Protein AF-A0A972ME10-F1 (afdb_monomer_lite)

Secondary structure (DSSP, 8-state):
--PPPS-TTSS-B-------HHHHHHHHHH--EEEEEESGGGEEE-TTS-EEE--HHHHHHHHHHHHHT-B-SSS-B--HHHHHHHHTT---HHHHHHHHH-HHHHHHHHHHHHHH-HHHHH-GGGSTTT---SS-TTS--B-GGGGG---SEEEETTTTEEEEEEETTS-------SEEEEEEEEETTEEEEEEEE-HHHHHHHHHT---STTTTTTT-EEEEEETTEEEEEEE--S---HHHHHHHHHHH--GGGS-GGGTTSHHHHHHHHHHHHHHHHHHHT-

Structure (mmCIF, N/CA/C/O backbone):
data_AF-A0A972ME10-F1
#
_entry.id   AF-A0A972ME10-F1
#
loop_
_atom_site.group_PDB
_atom_site.id
_atom_site.type_symbol
_atom_site.label_atom_id
_atom_site.label_alt_id
_atom_site.label_comp_id
_atom_site.label_asym_id
_atom_site.label_entity_id
_atom_site.label_seq_id
_atom_site.pdbx_PDB_ins_code
_atom_site.Cartn_x
_atom_site.Cartn_y
_atom_site.Cartn_z
_atom_site.occupancy
_atom_site.B_iso_or_equiv
_atom_site.auth_seq_id
_atom_site.auth_comp_id
_atom_site.auth_asym_id
_atom_site.auth_atom_id
_atom_site.pdbx_PDB_model_num
ATOM 1 N N . LEU A 1 1 ? -19.568 7.134 -13.583 1.00 38.38 1 LEU A N 1
ATOM 2 C CA . LEU A 1 1 ? -18.135 7.515 -13.712 1.00 38.38 1 LEU A CA 1
ATOM 3 C C . LEU A 1 1 ? -17.632 8.038 -12.365 1.00 38.38 1 LEU A C 1
ATOM 5 O O . LEU A 1 1 ? -17.999 9.135 -11.972 1.00 38.38 1 LEU A O 1
ATOM 9 N N . LEU A 1 2 ? -16.829 7.258 -11.635 1.00 44.31 2 LEU A N 1
ATOM 10 C CA . LEU A 1 2 ? -16.253 7.669 -10.344 1.00 44.31 2 LEU A CA 1
ATOM 11 C C . LEU A 1 2 ? -15.155 8.732 -10.567 1.00 44.31 2 LEU A C 1
ATOM 13 O O . LEU A 1 2 ? -13.984 8.392 -10.733 1.00 44.31 2 LEU A O 1
ATOM 17 N N . LYS A 1 3 ? -15.516 10.021 -10.614 1.00 34.62 3 LYS A N 1
ATOM 18 C CA . LYS A 1 3 ? -14.553 11.135 -10.705 1.00 34.62 3 LYS A CA 1
ATOM 19 C C . LYS A 1 3 ? -14.064 11.513 -9.302 1.00 34.62 3 LYS A C 1
ATOM 21 O O . LYS A 1 3 ? -14.871 11.800 -8.435 1.00 34.62 3 LYS A O 1
ATOM 26 N N . ASN A 1 4 ? -12.749 11.507 -9.072 1.00 40.69 4 ASN A N 1
ATOM 27 C CA . ASN A 1 4 ? -12.158 11.892 -7.783 1.00 40.69 4 ASN A CA 1
ATOM 28 C C . ASN A 1 4 ? -11.957 13.420 -7.706 1.00 40.69 4 ASN A C 1
ATOM 30 O O . ASN A 1 4 ? -11.182 13.944 -8.509 1.00 40.69 4 ASN A O 1
ATOM 34 N N . PHE A 1 5 ? -12.562 14.101 -6.725 1.00 32.12 5 PHE A N 1
ATOM 35 C CA . PHE A 1 5 ? -12.254 15.495 -6.357 1.00 32.12 5 PHE A CA 1
ATOM 36 C C . PHE A 1 5 ? -11.401 15.561 -5.080 1.00 32.12 5 PHE A C 1
ATOM 38 O O . PHE A 1 5 ? -11.715 14.908 -4.089 1.00 32.12 5 PHE A O 1
ATOM 45 N N . GLY A 1 6 ? -10.321 16.347 -5.118 1.00 33.94 6 GLY A N 1
ATOM 46 C CA . GLY A 1 6 ? -9.328 16.509 -4.047 1.00 33.94 6 GLY A CA 1
ATOM 47 C C . GLY A 1 6 ? -7.923 16.667 -4.638 1.00 33.94 6 GLY A C 1
ATOM 48 O O . GLY A 1 6 ? -7.618 16.064 -5.670 1.00 33.94 6 GLY A O 1
ATOM 49 N N . THR A 1 7 ? -7.062 17.501 -4.046 1.00 31.36 7 THR A N 1
ATOM 50 C CA . THR A 1 7 ? -5.712 17.769 -4.571 1.00 31.36 7 THR A CA 1
ATOM 51 C C . THR A 1 7 ? -4.873 16.484 -4.568 1.00 31.36 7 THR A C 1
ATOM 53 O O . THR A 1 7 ? -4.298 16.064 -3.565 1.00 31.36 7 THR A O 1
ATOM 56 N N . ARG A 1 8 ? -4.807 15.844 -5.745 1.00 47.78 8 ARG A N 1
ATOM 57 C CA . ARG A 1 8 ? -4.125 14.575 -6.076 1.00 47.78 8 ARG A CA 1
ATOM 58 C C . ARG A 1 8 ? -2.587 14.645 -5.976 1.00 47.78 8 ARG A C 1
ATOM 60 O O . ARG A 1 8 ? -1.883 14.042 -6.778 1.00 47.78 8 ARG A O 1
ATOM 67 N N . GLN A 1 9 ? -2.046 15.397 -5.022 1.00 41.09 9 GLN A N 1
ATOM 68 C CA . GLN A 1 9 ? -0.606 15.623 -4.871 1.00 41.09 9 GLN A CA 1
ATOM 69 C C . GLN A 1 9 ? 0.082 14.602 -3.957 1.00 41.09 9 GLN A C 1
ATOM 71 O O . GLN A 1 9 ? 1.306 14.520 -3.968 1.00 41.09 9 GLN A O 1
ATOM 76 N N . SER A 1 10 ? -0.645 13.811 -3.156 1.00 41.34 10 SER A N 1
ATOM 77 C CA . SER A 1 10 ? 0.044 12.877 -2.250 1.00 41.34 10 SER A CA 1
ATOM 78 C C . SER A 1 10 ? -0.671 11.571 -1.925 1.00 41.34 10 SER A C 1
ATOM 80 O O . SER A 1 10 ? 0.016 10.579 -1.683 1.00 41.34 10 SER A O 1
ATOM 82 N N . LYS A 1 11 ? -2.006 11.523 -1.870 1.00 49.81 11 LYS A N 1
ATOM 83 C CA . LYS A 1 11 ? -2.766 10.354 -1.390 1.00 49.81 11 LYS A CA 1
ATOM 84 C C . LYS A 1 11 ? -4.172 10.431 -1.983 1.00 49.81 11 LYS A C 1
ATOM 86 O O . LYS A 1 11 ? -4.736 11.518 -1.997 1.00 49.81 11 LYS A O 1
ATOM 91 N N . GLY A 1 12 ? -4.707 9.334 -2.519 1.00 45.03 12 GLY A N 1
ATOM 92 C CA . GLY A 1 12 ? -5.983 9.274 -3.254 1.00 45.03 12 GLY A CA 1
ATOM 93 C C . GLY A 1 12 ? -7.244 9.525 -2.414 1.00 45.03 12 GLY A C 1
ATOM 94 O O . GLY A 1 12 ? -8.180 8.734 -2.465 1.00 45.03 12 GLY A O 1
ATOM 95 N N . PHE A 1 13 ? -7.280 10.604 -1.636 1.00 45.72 13 PHE A N 1
ATOM 96 C CA . PHE A 1 13 ? -8.470 11.067 -0.937 1.00 45.72 13 PHE A CA 1
ATOM 97 C C . PHE A 1 13 ? -9.331 11.867 -1.918 1.00 45.72 13 PHE A C 1
ATOM 99 O O . PHE A 1 13 ? -8.896 12.908 -2.406 1.00 45.72 13 PHE A O 1
ATOM 106 N N . GLY A 1 14 ? -10.523 11.361 -2.243 1.00 39.22 14 GLY A N 1
ATOM 107 C CA . GLY A 1 14 ? -11.470 12.111 -3.065 1.00 39.22 14 GLY A CA 1
ATOM 108 C C . GLY A 1 14 ? -12.621 11.297 -3.650 1.00 39.22 14 GLY A C 1
ATOM 109 O O . GLY A 1 14 ? -12.545 10.822 -4.777 1.00 39.22 14 GLY A O 1
ATOM 110 N N . ASN A 1 15 ? -13.703 11.132 -2.897 1.00 42.88 15 ASN A N 1
ATOM 111 C CA . ASN A 1 15 ? -15.059 11.465 -3.351 1.00 42.88 15 ASN A CA 1
ATOM 112 C C . ASN A 1 15 ? -15.851 11.834 -2.118 1.00 42.88 15 ASN A C 1
ATOM 114 O O . ASN A 1 15 ? -15.818 11.087 -1.143 1.00 42.88 15 ASN A O 1
ATOM 118 N N . PHE A 1 16 ? -16.616 12.903 -2.230 1.00 42.06 16 PHE A N 1
ATOM 119 C CA . PHE A 1 16 ? -17.751 13.153 -1.369 1.00 42.06 16 PHE A CA 1
ATOM 120 C C . PHE A 1 16 ? -18.943 13.228 -2.316 1.00 42.06 16 PHE A C 1
ATOM 122 O O . PHE A 1 16 ? -19.097 14.220 -3.020 1.00 42.06 16 PHE A O 1
ATOM 129 N N . PHE A 1 17 ? -19.706 12.141 -2.416 1.00 41.69 17 PHE A N 1
ATOM 130 C CA . PHE A 1 17 ? -21.066 12.232 -2.932 1.00 41.69 17 PHE A CA 1
ATOM 131 C C . PHE A 1 17 ? -21.998 12.364 -1.725 1.00 41.69 17 PHE A C 1
ATOM 133 O O . PHE A 1 17 ? -21.734 11.719 -0.700 1.00 41.69 17 PHE A O 1
ATOM 140 N N . PRO A 1 18 ? -23.051 13.195 -1.800 1.00 41.88 18 PRO A N 1
ATOM 141 C CA . PRO A 1 18 ? -24.163 13.062 -0.873 1.00 41.88 18 PRO A CA 1
ATOM 142 C C . PRO A 1 18 ? -24.670 11.617 -0.942 1.00 41.88 18 PRO A C 1
ATOM 144 O O . PRO A 1 18 ? -24.725 11.022 -2.016 1.00 41.88 18 PRO A O 1
ATOM 147 N N . VAL A 1 19 ? -24.932 11.021 0.222 1.00 50.38 19 VAL A N 1
ATOM 148 C CA . VAL A 1 19 ? -25.300 9.606 0.344 1.00 50.38 19 VAL A CA 1
ATOM 149 C C . VAL A 1 19 ? -26.701 9.411 -0.224 1.00 50.38 19 VAL A C 1
ATOM 151 O O . VAL A 1 19 ? -27.688 9.424 0.502 1.00 50.38 19 VAL A O 1
ATOM 154 N N . GLU A 1 20 ? -26.796 9.206 -1.529 1.00 55.16 20 GLU A N 1
ATOM 155 C CA . GLU A 1 20 ? -27.950 8.544 -2.111 1.00 55.16 20 GLU A CA 1
ATOM 156 C C . GLU A 1 20 ? -27.734 7.032 -1.992 1.00 55.16 20 GLU A C 1
ATOM 158 O O . GLU A 1 20 ? -26.649 6.508 -2.257 1.00 55.16 20 GLU A O 1
ATOM 163 N N . LYS A 1 21 ? -28.770 6.297 -1.574 1.00 55.78 21 LYS A N 1
ATOM 164 C CA . LYS A 1 21 ? -28.737 4.832 -1.388 1.00 55.78 21 LYS A CA 1
ATOM 165 C C . LYS A 1 21 ? -28.231 4.087 -2.639 1.00 55.78 21 LYS A C 1
ATOM 167 O O . LYS A 1 21 ? -27.649 3.008 -2.527 1.00 55.78 21 LYS A O 1
ATOM 172 N N . TYR A 1 22 ? -28.407 4.697 -3.812 1.00 50.75 22 TYR A N 1
ATOM 173 C CA . TYR A 1 22 ? -27.953 4.209 -5.111 1.00 50.75 22 TYR A CA 1
ATOM 174 C C . TYR A 1 22 ? -26.415 4.177 -5.250 1.00 50.75 22 TYR A C 1
ATOM 176 O O . TYR A 1 22 ? -25.866 3.256 -5.855 1.00 50.75 22 TYR A O 1
ATOM 184 N N . ASP A 1 23 ? -25.690 5.107 -4.620 1.00 66.38 23 ASP A N 1
ATOM 185 C CA . ASP A 1 23 ? -24.225 5.184 -4.716 1.00 66.38 23 ASP A CA 1
ATOM 186 C C . ASP A 1 23 ? -23.504 4.157 -3.835 1.00 66.38 23 ASP A C 1
ATOM 188 O O . ASP A 1 23 ? -22.400 3.718 -4.171 1.00 66.38 23 ASP A O 1
ATOM 192 N N . PHE A 1 24 ? -24.122 3.716 -2.736 1.00 64.94 24 PHE A N 1
ATOM 193 C CA . PHE A 1 24 ? -23.548 2.696 -1.852 1.00 64.94 24 PHE A CA 1
ATOM 194 C C . PHE A 1 24 ? -23.496 1.320 -2.530 1.00 64.94 24 PHE A C 1
ATOM 196 O O . PHE A 1 24 ? -22.436 0.695 -2.566 1.00 64.94 24 PHE A O 1
ATOM 203 N N . LEU A 1 25 ? -24.613 0.871 -3.120 1.00 66.06 25 LEU A N 1
ATOM 204 C CA . LEU A 1 25 ? -24.699 -0.428 -3.805 1.00 66.06 25 LEU A CA 1
ATOM 205 C C . LEU A 1 25 ? -23.768 -0.483 -5.025 1.00 66.06 25 LEU A C 1
ATOM 207 O O . LEU A 1 25 ? -23.036 -1.455 -5.209 1.00 66.06 25 LEU A O 1
ATOM 211 N N . ASN A 1 26 ? -23.720 0.601 -5.805 1.00 71.88 26 ASN A N 1
ATOM 212 C CA . ASN A 1 26 ? -22.785 0.735 -6.923 1.00 71.88 26 ASN A CA 1
ATOM 213 C C . ASN A 1 26 ? -21.324 0.797 -6.463 1.00 71.88 26 ASN A C 1
ATOM 215 O O . ASN A 1 26 ? -20.428 0.314 -7.150 1.00 71.88 26 ASN A O 1
ATOM 219 N N . THR A 1 27 ? -21.045 1.384 -5.298 1.00 73.44 27 THR A N 1
ATOM 220 C CA . THR A 1 27 ? -19.680 1.394 -4.768 1.00 73.44 27 THR A CA 1
ATOM 221 C C . THR A 1 27 ? -19.258 0.009 -4.299 1.00 73.44 27 THR A C 1
ATOM 223 O O . THR A 1 27 ? -18.129 -0.384 -4.576 1.00 73.44 27 THR A O 1
ATOM 226 N N . GLN A 1 28 ? -20.147 -0.753 -3.662 1.00 74.19 28 GLN A N 1
ATOM 227 C CA . GLN A 1 28 ? -19.866 -2.121 -3.229 1.00 74.19 28 GLN A CA 1
ATOM 228 C C . GLN A 1 28 ? -19.606 -3.069 -4.410 1.00 74.19 28 GLN A C 1
ATOM 230 O O . GLN A 1 28 ? -18.723 -3.918 -4.322 1.00 74.19 28 GLN A O 1
ATOM 235 N N . SER A 1 29 ? -20.312 -2.906 -5.534 1.00 74.25 29 SER A N 1
ATOM 236 C CA . SER A 1 29 ? -20.073 -3.722 -6.736 1.00 74.25 29 SER A CA 1
ATOM 237 C C . SER A 1 29 ? -18.740 -3.407 -7.432 1.00 74.25 29 SER A C 1
ATOM 239 O O . SER A 1 29 ? -18.201 -4.245 -8.154 1.00 74.25 29 SER A O 1
ATOM 241 N N . ILE A 1 30 ? -18.178 -2.215 -7.202 1.00 81.81 30 ILE A N 1
ATOM 242 C CA . ILE A 1 30 ? -16.927 -1.750 -7.820 1.00 81.81 30 ILE A CA 1
ATOM 243 C C . ILE A 1 30 ? -15.721 -1.925 -6.883 1.00 81.81 30 ILE A C 1
ATOM 245 O O . ILE A 1 30 ? -14.618 -2.229 -7.342 1.00 81.81 30 ILE A O 1
ATOM 249 N N . LEU A 1 31 ? -15.904 -1.689 -5.582 1.00 86.62 31 LEU A N 1
ATOM 250 C CA . LEU A 1 31 ? -14.879 -1.747 -4.543 1.00 86.62 31 LEU A CA 1
ATOM 251 C C . LEU A 1 31 ? -15.207 -2.909 -3.591 1.00 86.62 31 LEU A C 1
ATOM 253 O O . LEU A 1 31 ? -16.063 -2.754 -2.720 1.00 86.62 31 LEU A O 1
ATOM 257 N N . PRO A 1 32 ? -14.531 -4.062 -3.739 1.00 87.88 32 PRO A N 1
ATOM 258 C CA . PRO A 1 32 ? -14.974 -5.314 -3.126 1.00 87.88 32 PRO A CA 1
ATOM 259 C C . PRO A 1 32 ? -14.759 -5.371 -1.611 1.00 87.88 32 PRO A C 1
ATOM 261 O O . PRO A 1 32 ? -15.407 -6.154 -0.927 1.00 87.88 32 PRO A O 1
ATOM 264 N N . TYR A 1 33 ? -13.856 -4.550 -1.074 1.00 93.88 33 TYR A N 1
ATOM 265 C CA . TYR A 1 33 ? -13.474 -4.614 0.330 1.00 93.88 33 TYR A CA 1
ATOM 266 C C . TYR A 1 33 ? -13.920 -3.376 1.086 1.00 93.88 33 TYR A C 1
ATOM 268 O O . TYR A 1 33 ? -13.899 -2.265 0.552 1.00 93.88 33 TYR A O 1
ATOM 276 N N . TYR A 1 34 ? -14.230 -3.541 2.368 1.00 95.12 34 TYR A N 1
ATOM 277 C CA . TYR A 1 34 ? -14.506 -2.418 3.254 1.00 95.12 34 TYR A CA 1
ATOM 278 C C . TYR A 1 34 ? -14.019 -2.638 4.685 1.00 95.12 34 TYR A C 1
ATOM 280 O O . TYR A 1 34 ? -13.736 -3.753 5.107 1.00 95.12 34 TYR A O 1
ATOM 288 N N . PHE A 1 35 ? -13.930 -1.567 5.464 1.00 96.38 35 PHE A N 1
ATOM 289 C CA . PHE A 1 35 ? -13.800 -1.655 6.916 1.00 96.38 35 PHE A CA 1
ATOM 290 C C . PHE A 1 35 ? -14.601 -0.545 7.587 1.00 96.38 35 PHE A C 1
ATOM 292 O O . PHE A 1 35 ? -14.750 0.550 7.043 1.00 96.38 35 PHE A O 1
ATOM 299 N N . ASP A 1 36 ? -15.087 -0.824 8.785 1.00 95.81 36 ASP A N 1
ATOM 300 C CA . ASP A 1 36 ? -15.836 0.117 9.596 1.00 95.81 36 ASP A CA 1
ATOM 301 C C . ASP A 1 36 ? -14.888 0.892 10.523 1.00 95.81 36 ASP A C 1
ATOM 303 O O . ASP A 1 36 ? -13.989 0.340 11.167 1.00 95.81 36 ASP A O 1
ATOM 307 N N . TYR A 1 37 ? -15.100 2.202 10.560 1.00 93.56 37 TYR A N 1
ATOM 308 C CA . TYR A 1 37 ? -14.463 3.177 11.428 1.00 93.56 37 TYR A CA 1
ATOM 309 C C . TYR A 1 37 ? -15.504 3.699 12.417 1.00 93.56 37 TYR A C 1
ATOM 311 O O . TYR A 1 37 ? -16.581 4.151 12.025 1.00 93.56 37 TYR A O 1
ATOM 319 N N . ASP A 1 38 ? -15.148 3.689 13.695 1.00 92.81 38 ASP A N 1
ATOM 320 C CA . ASP A 1 38 ? -15.968 4.205 14.783 1.00 92.81 38 ASP A CA 1
ATOM 321 C C . ASP A 1 38 ? -15.090 5.096 15.661 1.00 92.81 38 ASP A C 1
ATOM 323 O O . ASP A 1 38 ? -14.158 4.607 16.304 1.00 92.81 38 ASP A O 1
ATOM 327 N N . LYS A 1 39 ? -15.341 6.411 15.640 1.00 88.44 39 LYS A N 1
ATOM 328 C CA . LYS A 1 39 ? -14.511 7.383 16.362 1.00 88.44 39 LYS A CA 1
ATOM 329 C C . LYS A 1 39 ? -14.467 7.086 17.859 1.00 88.44 39 LYS A C 1
ATOM 331 O O . LYS A 1 39 ? -13.389 7.167 18.437 1.00 88.44 39 LYS A O 1
ATOM 336 N N . GLU A 1 40 ? -15.601 6.710 18.448 1.00 85.31 40 GLU A N 1
ATOM 337 C CA . GLU A 1 40 ? -15.755 6.481 19.891 1.00 85.31 40 GLU A CA 1
ATOM 338 C C . GLU A 1 40 ? -14.888 5.301 20.349 1.00 85.31 40 GLU A C 1
ATOM 340 O O . GLU A 1 40 ? -14.217 5.365 21.374 1.00 85.31 40 GLU A O 1
ATOM 345 N N . LYS A 1 41 ? -14.782 4.252 19.523 1.00 84.94 41 LYS A N 1
ATOM 346 C CA . LYS A 1 41 ? -13.908 3.094 19.795 1.00 84.94 41 LYS A CA 1
ATOM 347 C C . LYS A 1 41 ? -12.415 3.393 19.642 1.00 84.94 41 LYS A C 1
ATOM 349 O O . LYS A 1 41 ? -11.584 2.554 19.991 1.00 84.94 41 LYS A O 1
ATOM 354 N N . LEU A 1 42 ? -12.068 4.541 19.064 1.00 82.19 42 LEU A N 1
ATOM 355 C CA . LEU A 1 42 ? -10.695 4.953 18.768 1.00 82.19 42 LEU A CA 1
ATOM 356 C C . LEU A 1 42 ? -10.227 6.131 19.625 1.00 82.19 42 LEU A C 1
ATOM 358 O O . LEU A 1 42 ? -9.131 6.655 19.391 1.00 82.19 42 LEU A O 1
ATOM 362 N N . GLU A 1 43 ? -11.041 6.550 20.592 1.00 80.12 43 GLU A N 1
ATOM 363 C CA . GLU A 1 43 ? -10.666 7.544 21.584 1.00 80.12 43 GLU A CA 1
ATOM 364 C C . GLU A 1 43 ? -9.634 6.980 22.565 1.00 80.12 43 GLU A C 1
ATOM 366 O O . GLU A 1 43 ? -9.677 5.823 22.982 1.00 80.12 43 GLU A O 1
ATOM 371 N N . TYR A 1 44 ? -8.644 7.803 22.888 1.00 73.19 44 TYR A N 1
ATOM 372 C CA . TYR A 1 44 ? -7.593 7.488 23.837 1.00 73.19 44 TYR A CA 1
ATOM 373 C C . TYR A 1 44 ? -7.146 8.748 24.574 1.00 73.19 44 TYR A C 1
ATOM 375 O O . TYR A 1 44 ? -7.152 9.849 24.018 1.00 73.19 44 TYR A O 1
ATOM 383 N N . TYR A 1 45 ? -6.696 8.576 25.812 1.00 71.19 45 TYR A N 1
ATOM 384 C CA . TYR A 1 45 ? -6.130 9.654 26.615 1.00 71.19 45 TYR A CA 1
ATOM 385 C C . TYR A 1 45 ? -4.662 9.884 26.244 1.00 71.19 45 TYR A C 1
ATOM 387 O O . TYR A 1 45 ? -3.893 8.937 26.051 1.00 71.19 45 TYR A O 1
ATOM 395 N N . ASN A 1 46 ? -4.268 11.147 26.081 1.00 69.69 46 ASN A N 1
ATOM 396 C CA . ASN A 1 46 ? -2.863 11.521 25.924 1.00 69.69 46 ASN A CA 1
ATOM 397 C C . ASN A 1 46 ? -2.218 11.846 27.285 1.00 69.69 46 ASN A C 1
ATOM 399 O O . ASN A 1 46 ? -2.884 11.845 28.307 1.00 69.69 46 ASN A O 1
ATOM 403 N N . GLN A 1 47 ? -0.927 12.193 27.284 1.00 67.12 47 GLN A N 1
ATOM 404 C CA . GLN A 1 47 ? -0.164 12.571 28.491 1.00 67.12 47 GLN A CA 1
ATOM 405 C C . GLN A 1 47 ? -0.670 13.829 29.234 1.00 67.12 47 GLN A C 1
ATOM 407 O O . GLN A 1 47 ? -0.054 14.241 30.206 1.00 67.12 47 GLN A O 1
ATOM 412 N N . TYR A 1 48 ? -1.725 14.474 28.731 1.00 72.69 48 TYR A N 1
ATOM 413 C CA . TYR A 1 48 ? -2.362 15.658 29.312 1.00 72.69 48 TYR A CA 1
ATOM 414 C C . TYR A 1 48 ? -3.850 15.398 29.602 1.00 72.69 48 TYR A C 1
ATOM 416 O O . TYR A 1 48 ? -4.635 16.344 29.607 1.00 72.69 48 TYR A O 1
ATOM 424 N N . ASP A 1 49 ? -4.253 14.125 29.683 1.00 63.59 49 ASP A N 1
ATOM 425 C CA . ASP A 1 49 ? -5.632 13.655 29.877 1.00 63.59 49 ASP A CA 1
ATOM 426 C C . ASP A 1 49 ? -6.664 14.217 28.884 1.00 63.59 49 ASP A C 1
ATOM 428 O O . ASP A 1 49 ? -7.874 14.162 29.096 1.00 63.59 49 ASP A O 1
ATOM 432 N N . LYS A 1 50 ? -6.207 14.700 27.722 1.00 70.50 50 LYS A N 1
ATOM 433 C CA . LYS A 1 50 ? -7.085 15.113 26.626 1.00 70.50 50 LYS A CA 1
ATOM 434 C C . LYS A 1 50 ? -7.448 13.900 25.784 1.00 70.50 50 LYS A C 1
ATOM 436 O O . LYS A 1 50 ? -6.562 13.225 25.247 1.00 70.50 50 LYS A O 1
ATOM 441 N N . ILE A 1 51 ? -8.751 13.690 25.600 1.00 69.69 51 ILE A N 1
ATOM 442 C CA . ILE A 1 51 ? -9.285 12.714 24.649 1.00 69.69 51 ILE A CA 1
ATOM 443 C C . ILE A 1 51 ? -8.788 13.085 23.249 1.00 69.69 51 ILE A C 1
ATOM 445 O O . ILE A 1 51 ? -9.053 14.170 22.724 1.00 69.69 51 ILE A O 1
ATOM 449 N N . LYS A 1 52 ? -8.042 12.171 22.632 1.00 78.12 52 LYS A N 1
ATOM 450 C CA . LYS A 1 52 ? -7.688 12.212 21.216 1.00 78.12 52 LYS A CA 1
ATOM 451 C C . LYS A 1 52 ? -8.297 11.010 20.521 1.00 78.12 52 LYS A C 1
ATOM 453 O O . LYS A 1 52 ? -8.361 9.927 21.079 1.00 78.12 52 LYS A O 1
ATOM 458 N N . SER A 1 53 ? -8.680 11.189 19.268 1.00 77.81 53 SER A N 1
ATOM 459 C CA . SER A 1 53 ? -9.039 10.091 18.375 1.00 77.81 53 SER A CA 1
ATOM 460 C C . SER A 1 53 ? -8.252 10.216 17.085 1.00 77.81 53 SER A C 1
ATOM 462 O O . SER A 1 53 ? -7.880 11.314 16.656 1.00 77.81 53 SER A O 1
ATOM 464 N N . TYR A 1 54 ? -7.985 9.074 16.459 1.00 82.81 54 TYR A N 1
ATOM 465 C CA . TYR A 1 54 ? -7.517 9.085 15.082 1.00 82.81 54 TYR A CA 1
ATOM 466 C C . TYR A 1 54 ? -8.656 9.553 14.190 1.00 82.81 54 TYR A C 1
ATOM 468 O O . TYR A 1 54 ? -9.745 8.979 14.217 1.00 82.81 54 TYR A O 1
ATOM 476 N N . SER A 1 55 ? -8.407 10.577 13.377 1.00 89.06 55 SER A N 1
ATOM 477 C CA . SER A 1 55 ? -9.370 10.961 12.352 1.00 89.06 55 SER A CA 1
ATOM 478 C C . SER A 1 55 ? -9.508 9.843 11.318 1.00 89.06 55 SER A C 1
ATOM 480 O O . SER A 1 55 ? -8.570 9.078 11.073 1.00 89.06 55 SER A O 1
ATOM 482 N N . LEU A 1 56 ? -10.666 9.774 10.664 1.00 87.12 56 LEU A N 1
ATOM 483 C CA . LEU A 1 56 ? -10.938 8.832 9.578 1.00 87.12 56 LEU A CA 1
ATOM 484 C C . LEU A 1 56 ? -9.795 8.775 8.548 1.00 87.12 56 LEU A C 1
ATOM 486 O O . LEU A 1 56 ? -9.308 7.703 8.195 1.00 87.12 56 LEU A O 1
ATOM 490 N N . PHE A 1 57 ? -9.294 9.934 8.114 1.00 86.56 57 PHE A N 1
ATOM 491 C CA . PHE A 1 57 ? -8.211 10.006 7.131 1.00 86.56 57 PHE A CA 1
ATOM 492 C C . PHE A 1 57 ? -6.853 9.560 7.681 1.00 86.56 57 PHE A C 1
ATOM 494 O O . PHE A 1 57 ? -6.039 9.032 6.923 1.00 86.56 57 PHE A O 1
ATOM 501 N N . GLN A 1 58 ? -6.599 9.716 8.985 1.00 88.38 58 GLN A N 1
ATOM 502 C CA . GLN A 1 58 ? -5.407 9.144 9.616 1.00 88.38 58 GLN A CA 1
ATOM 503 C C . GLN A 1 58 ? -5.467 7.616 9.617 1.00 88.38 58 GLN A C 1
ATOM 505 O O . GLN A 1 58 ? -4.456 6.983 9.311 1.00 88.38 58 GLN A O 1
ATOM 510 N N . VAL A 1 59 ? -6.639 7.035 9.890 1.00 91.38 59 VAL A N 1
ATOM 511 C CA . VAL A 1 59 ? -6.865 5.583 9.837 1.00 91.38 59 VAL A CA 1
ATOM 512 C C . VAL A 1 59 ? -6.697 5.052 8.413 1.00 91.38 59 VAL A C 1
ATOM 514 O O . VAL A 1 59 ? -5.910 4.132 8.198 1.00 91.38 59 VAL A O 1
ATOM 517 N N . ILE A 1 60 ? -7.335 5.683 7.421 1.00 90.38 60 ILE A N 1
ATOM 518 C CA . ILE A 1 60 ? -7.182 5.312 6.003 1.00 90.38 60 ILE A CA 1
ATOM 519 C C . ILE A 1 60 ? -5.714 5.406 5.570 1.00 90.38 60 ILE A C 1
ATOM 521 O O . ILE A 1 60 ? -5.188 4.485 4.951 1.00 90.38 60 ILE A O 1
ATOM 525 N N . ASN A 1 61 ? -5.019 6.492 5.922 1.00 87.69 61 ASN A N 1
ATOM 526 C CA . ASN A 1 61 ? -3.599 6.656 5.614 1.00 87.69 61 ASN A CA 1
ATOM 527 C C . ASN A 1 61 ? -2.733 5.577 6.281 1.00 87.69 61 ASN A C 1
ATOM 529 O O . ASN A 1 61 ? -1.786 5.087 5.671 1.00 87.69 61 ASN A O 1
ATOM 533 N N . MET A 1 62 ? -3.035 5.214 7.528 1.00 90.50 62 MET A N 1
ATOM 534 C CA . MET A 1 62 ? -2.325 4.160 8.248 1.00 90.50 62 MET A CA 1
ATOM 535 C C . MET A 1 62 ? -2.501 2.815 7.544 1.00 90.50 62 MET A C 1
ATOM 537 O O . MET A 1 62 ? -1.505 2.164 7.233 1.00 90.50 62 MET A O 1
ATOM 541 N N . PHE A 1 63 ? -3.739 2.454 7.202 1.00 94.38 63 PHE A N 1
ATOM 542 C CA . PHE A 1 63 ? -4.043 1.246 6.442 1.00 94.38 63 PHE A CA 1
ATOM 543 C C . PHE A 1 63 ? -3.357 1.243 5.070 1.00 94.38 63 PHE A C 1
ATOM 545 O O . PHE A 1 63 ? -2.626 0.308 4.747 1.00 94.38 63 PHE A O 1
ATOM 552 N N . TYR A 1 64 ? -3.472 2.323 4.298 1.00 91.81 64 TYR A N 1
ATOM 553 C CA . TYR A 1 64 ? -2.795 2.462 3.008 1.00 91.81 64 TYR A CA 1
ATOM 554 C C . TYR A 1 64 ? -1.271 2.294 3.112 1.00 91.81 64 TYR A C 1
ATOM 556 O O . TYR A 1 64 ? -0.649 1.633 2.277 1.00 91.81 64 TYR A O 1
ATOM 564 N N . ASN A 1 65 ? -0.654 2.828 4.169 1.00 89.44 65 ASN A N 1
ATOM 565 C CA . ASN A 1 65 ? 0.775 2.646 4.403 1.00 89.44 65 ASN A CA 1
ATOM 566 C C . ASN A 1 65 ? 1.134 1.180 4.664 1.00 89.44 65 ASN A C 1
ATOM 568 O O . ASN A 1 65 ? 2.194 0.759 4.206 1.00 89.44 65 ASN A O 1
ATOM 572 N N . THR A 1 66 ? 0.277 0.381 5.314 1.00 93.69 66 THR A N 1
ATOM 573 C CA . THR A 1 66 ? 0.522 -1.071 5.451 1.00 93.69 66 THR A CA 1
ATOM 574 C C . THR A 1 66 ? 0.606 -1.775 4.094 1.00 93.69 66 THR A C 1
ATOM 576 O O . THR A 1 66 ? 1.438 -2.665 3.926 1.00 93.69 66 THR A O 1
ATOM 579 N N . LEU A 1 67 ? -0.172 -1.328 3.102 1.00 93.62 67 LEU A N 1
ATOM 580 C CA . LEU A 1 67 ? -0.149 -1.870 1.741 1.00 93.62 67 LEU A CA 1
ATOM 581 C C . LEU A 1 67 ? 1.086 -1.405 0.955 1.00 93.62 67 LEU A C 1
ATOM 583 O O . LEU A 1 67 ? 1.749 -2.224 0.325 1.00 93.62 67 LEU A O 1
ATOM 587 N N . ARG A 1 68 ? 1.408 -0.103 0.991 1.00 89.56 68 ARG A N 1
ATOM 588 C CA . ARG A 1 68 ? 2.419 0.515 0.111 1.00 89.56 68 ARG A CA 1
ATOM 589 C C . ARG A 1 68 ? 3.824 0.585 0.706 1.00 89.56 68 ARG A C 1
ATOM 591 O O . ARG A 1 68 ? 4.766 0.031 0.138 1.00 89.56 68 ARG A O 1
ATOM 598 N N . SER A 1 69 ? 4.011 1.297 1.816 1.00 83.44 69 SER A N 1
ATOM 599 C CA . SER A 1 69 ? 5.343 1.733 2.286 1.00 83.44 69 SER A CA 1
ATOM 600 C C . SER A 1 69 ? 5.806 1.114 3.605 1.00 83.44 69 SER A C 1
ATOM 602 O O . SER A 1 69 ? 6.985 1.227 3.948 1.00 83.44 69 SER A O 1
ATOM 604 N N . GLY A 1 70 ? 4.904 0.465 4.333 1.00 88.75 70 GLY A N 1
ATOM 605 C CA . GLY A 1 70 ? 5.080 0.091 5.728 1.00 88.75 70 GLY A CA 1
ATOM 606 C C . GLY A 1 70 ? 4.923 1.283 6.676 1.00 88.75 70 GLY A C 1
ATOM 607 O O . GLY A 1 70 ? 4.754 2.430 6.248 1.00 88.75 70 GLY A O 1
ATOM 608 N N . ILE A 1 71 ? 5.000 0.993 7.974 1.00 87.88 71 ILE A N 1
ATOM 609 C CA . ILE A 1 71 ? 4.953 1.962 9.076 1.00 87.88 71 ILE A CA 1
ATOM 610 C C . ILE A 1 71 ? 6.231 1.794 9.896 1.00 87.88 71 ILE A C 1
ATOM 612 O O . ILE A 1 71 ? 6.629 0.677 10.217 1.00 87.88 71 ILE A O 1
ATOM 616 N N . ASN A 1 72 ? 6.898 2.900 10.208 1.00 83.88 72 ASN A N 1
ATOM 617 C CA . ASN A 1 72 ? 8.160 2.920 10.952 1.00 83.88 72 ASN A CA 1
ATOM 618 C C . ASN A 1 72 ? 8.154 3.915 12.125 1.00 83.88 72 ASN A C 1
ATOM 620 O O . ASN A 1 72 ? 9.214 4.226 12.663 1.00 83.88 72 ASN A O 1
ATOM 624 N N . HIS A 1 73 ? 6.984 4.430 12.499 1.00 77.94 73 HIS A N 1
ATOM 625 C CA . HIS A 1 73 ? 6.808 5.383 13.588 1.00 77.94 73 HIS A CA 1
ATOM 626 C C . HIS A 1 73 ? 5.713 4.867 14.526 1.00 77.94 73 HIS A C 1
ATOM 628 O O . HIS A 1 73 ? 4.649 4.466 14.054 1.00 77.94 73 HIS A O 1
ATOM 634 N N . ARG A 1 74 ? 5.978 4.877 15.843 1.00 83.38 74 ARG A N 1
ATOM 635 C CA . ARG A 1 74 ? 5.164 4.304 16.947 1.00 83.38 74 ARG A CA 1
ATOM 636 C C . ARG A 1 74 ? 4.957 2.788 16.920 1.00 83.38 74 ARG A C 1
ATOM 638 O O . ARG A 1 74 ? 4.986 2.176 17.983 1.00 83.38 74 ARG A O 1
ATOM 645 N N . ILE A 1 75 ? 4.824 2.197 15.738 1.00 87.88 75 ILE A N 1
ATOM 646 C CA . ILE A 1 75 ? 4.891 0.757 15.489 1.00 87.88 75 ILE A CA 1
ATOM 647 C C . ILE A 1 75 ? 5.820 0.483 14.302 1.00 87.88 75 ILE A C 1
ATOM 649 O O . ILE A 1 75 ? 6.043 1.360 13.461 1.00 87.88 75 ILE A O 1
ATOM 653 N N . TYR A 1 76 ? 6.341 -0.739 14.218 1.00 86.06 76 TYR A N 1
ATOM 654 C CA . TYR A 1 76 ? 7.026 -1.224 13.023 1.00 86.06 76 TYR A CA 1
ATOM 655 C C . TYR A 1 76 ? 6.147 -2.236 12.287 1.00 86.06 76 TYR A C 1
ATOM 657 O O . TYR A 1 76 ? 5.788 -3.270 12.844 1.00 86.06 76 TYR A O 1
ATOM 665 N N . PHE A 1 77 ? 5.804 -1.920 11.039 1.00 89.62 77 PHE A N 1
ATOM 666 C CA . PHE A 1 77 ? 4.982 -2.742 10.157 1.00 89.62 77 PHE A CA 1
ATOM 667 C C . PHE A 1 77 ? 5.633 -2.805 8.773 1.00 89.62 77 PHE A C 1
ATOM 669 O O . PHE A 1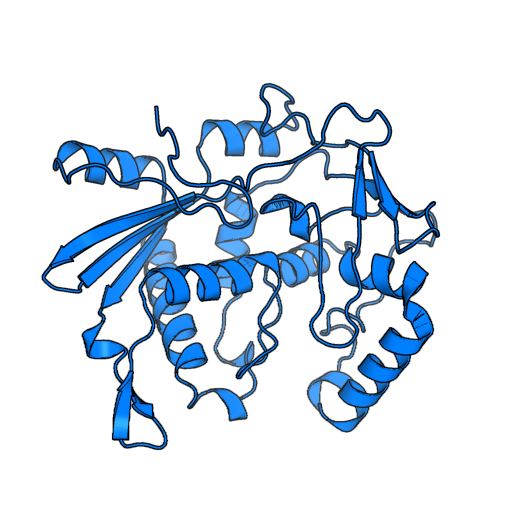 77 ? 5.797 -1.775 8.111 1.00 89.62 77 PHE A O 1
ATOM 676 N N . LYS A 1 78 ? 5.995 -4.003 8.305 1.00 88.38 78 LYS A N 1
ATOM 677 C CA . LYS A 1 78 ? 6.584 -4.191 6.967 1.00 88.38 78 LYS A CA 1
ATOM 678 C C . LYS A 1 78 ? 5.499 -4.077 5.891 1.00 88.38 78 LYS A C 1
ATOM 680 O O . LYS A 1 78 ? 4.414 -4.618 6.062 1.00 88.38 78 LYS A O 1
ATOM 685 N N . SER A 1 79 ? 5.795 -3.389 4.787 1.00 91.31 79 SER A N 1
ATOM 686 C CA . SER A 1 79 ? 4.856 -3.229 3.663 1.00 91.31 79 SER A CA 1
ATOM 687 C C . SER A 1 79 ? 4.412 -4.577 3.085 1.00 91.31 79 SER A C 1
ATOM 689 O O . SER A 1 79 ? 5.257 -5.444 2.846 1.00 91.31 79 SER A O 1
ATOM 691 N N . PHE A 1 80 ? 3.125 -4.725 2.765 1.00 95.00 80 PHE A N 1
ATOM 692 C CA . PHE A 1 80 ? 2.651 -5.876 1.996 1.00 95.00 80 PHE A CA 1
ATOM 693 C C . PHE A 1 80 ? 3.136 -5.864 0.552 1.00 95.00 80 PHE A C 1
ATOM 695 O O . PHE A 1 80 ? 3.402 -6.933 0.018 1.00 95.00 80 PHE A O 1
ATOM 702 N N . MET A 1 81 ? 3.340 -4.696 -0.064 1.00 94.00 81 MET A N 1
ATOM 703 C CA . MET A 1 81 ? 3.961 -4.622 -1.389 1.00 94.00 81 MET A CA 1
ATOM 704 C C . MET A 1 81 ? 5.387 -5.182 -1.372 1.00 94.00 81 MET A C 1
ATOM 706 O O . MET A 1 81 ? 5.788 -5.891 -2.290 1.00 94.00 81 MET A O 1
ATOM 710 N N . TRP A 1 82 ? 6.139 -4.935 -0.295 1.00 91.94 82 TRP A N 1
ATOM 711 C CA . TRP A 1 82 ? 7.449 -5.565 -0.118 1.00 91.94 82 TRP A CA 1
ATOM 712 C C . TRP A 1 82 ? 7.329 -7.085 0.035 1.00 91.94 82 TRP A C 1
ATOM 714 O O . TRP A 1 82 ? 8.049 -7.824 -0.632 1.00 91.94 82 TRP A O 1
ATOM 724 N N . ALA A 1 83 ? 6.421 -7.555 0.895 1.00 92.38 83 ALA A N 1
ATOM 725 C CA . ALA A 1 83 ? 6.220 -8.986 1.111 1.00 92.38 83 ALA A CA 1
ATOM 726 C C . ALA A 1 83 ? 5.776 -9.705 -0.173 1.00 92.38 83 ALA A C 1
ATOM 728 O O . ALA A 1 83 ? 6.213 -10.824 -0.432 1.00 92.38 83 ALA A O 1
ATOM 729 N N . TYR A 1 84 ? 4.959 -9.042 -0.992 1.00 94.50 84 TYR A N 1
ATOM 730 C CA . TYR A 1 84 ? 4.499 -9.543 -2.280 1.00 94.50 84 TYR A CA 1
ATOM 731 C C . TYR A 1 84 ? 5.628 -9.590 -3.315 1.00 94.50 84 TYR A C 1
ATOM 733 O O . TYR A 1 84 ? 5.837 -10.621 -3.940 1.00 94.50 84 TYR A O 1
ATOM 741 N N . ALA A 1 85 ? 6.431 -8.530 -3.443 1.00 91.31 85 ALA A N 1
ATOM 742 C CA . ALA A 1 85 ? 7.623 -8.562 -4.294 1.00 91.31 85 ALA A CA 1
ATOM 743 C C . ALA A 1 85 ? 8.581 -9.691 -3.865 1.00 91.31 85 ALA A C 1
ATOM 745 O O . ALA A 1 85 ? 9.031 -10.486 -4.690 1.00 91.31 85 ALA A O 1
ATOM 746 N N . LYS A 1 86 ? 8.816 -9.840 -2.552 1.00 89.38 86 LYS A N 1
ATOM 747 C CA . LYS A 1 86 ? 9.634 -10.926 -1.996 1.00 89.38 86 LYS A CA 1
ATOM 748 C C . LYS A 1 86 ? 9.074 -12.308 -2.347 1.00 89.38 86 LYS A C 1
ATOM 750 O O . LYS A 1 86 ? 9.852 -13.182 -2.721 1.00 89.38 86 LYS A O 1
ATOM 755 N N . SER A 1 87 ? 7.761 -12.526 -2.243 1.00 90.88 87 SER A N 1
ATOM 756 C CA . SER A 1 87 ? 7.147 -13.822 -2.580 1.00 90.88 87 SER A CA 1
ATOM 757 C C . SER A 1 87 ? 7.239 -14.155 -4.072 1.00 90.88 87 SER A C 1
ATOM 759 O O . SER A 1 87 ? 7.217 -15.327 -4.437 1.00 90.88 87 SER A O 1
ATOM 761 N N . LYS A 1 88 ? 7.424 -13.142 -4.927 1.00 88.75 88 LYS A N 1
ATOM 762 C CA . LYS A 1 88 ? 7.738 -13.287 -6.356 1.00 88.75 88 LYS A CA 1
ATOM 763 C C . LYS A 1 88 ? 9.240 -13.418 -6.652 1.00 88.75 88 LYS A C 1
ATOM 765 O O . LYS A 1 88 ? 9.612 -13.545 -7.812 1.00 88.75 88 LYS A O 1
ATOM 770 N N . GLY A 1 89 ? 10.106 -13.397 -5.635 1.00 85.81 89 GLY A N 1
ATOM 771 C CA . GLY A 1 89 ? 11.562 -13.432 -5.814 1.00 85.81 89 GLY A CA 1
ATOM 772 C C . GLY A 1 89 ? 12.136 -12.142 -6.409 1.00 85.81 89 GLY A C 1
ATOM 773 O O . GLY A 1 89 ? 13.196 -12.171 -7.031 1.00 85.81 89 GLY A O 1
ATOM 774 N N . GLU A 1 90 ? 11.431 -11.022 -6.248 1.00 86.19 90 GLU A N 1
ATOM 775 C CA . GLU A 1 90 ? 11.740 -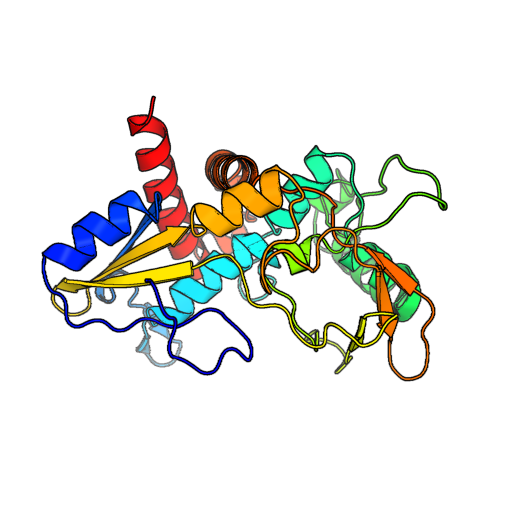9.748 -6.892 1.00 86.19 90 GLU A CA 1
ATOM 776 C C . GLU A 1 90 ? 12.460 -8.773 -5.958 1.00 86.19 90 GLU A C 1
ATOM 778 O O . GLU A 1 90 ? 12.324 -8.805 -4.731 1.00 86.19 90 GLU A O 1
ATOM 783 N N . HIS A 1 91 ? 13.225 -7.865 -6.564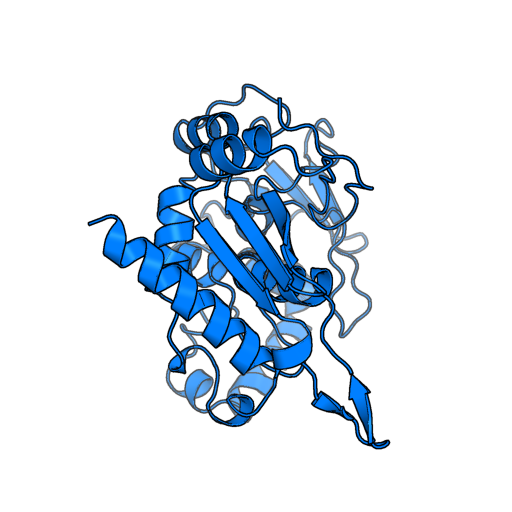 1.00 82.56 91 HIS A N 1
ATOM 784 C CA . HIS A 1 91 ? 13.935 -6.820 -5.839 1.00 82.56 91 HIS A CA 1
ATOM 785 C C . HIS A 1 91 ? 12.976 -5.814 -5.208 1.00 82.56 91 HIS A C 1
ATOM 787 O O . HIS A 1 91 ? 12.018 -5.351 -5.827 1.00 82.56 91 HIS A O 1
ATOM 793 N N . TRP A 1 92 ? 13.330 -5.360 -4.007 1.00 86.88 92 TRP A N 1
ATOM 794 C CA . TRP A 1 92 ? 12.691 -4.200 -3.408 1.00 86.88 92 TRP A CA 1
ATOM 795 C C . TRP A 1 92 ? 13.356 -2.902 -3.871 1.00 86.88 92 TRP A C 1
ATOM 797 O O . TRP A 1 92 ? 14.508 -2.631 -3.524 1.00 86.88 92 TRP A O 1
ATOM 807 N N . ASP A 1 93 ? 12.608 -2.070 -4.595 1.00 84.75 93 ASP A N 1
ATOM 808 C CA . ASP A 1 93 ? 13.063 -0.793 -5.161 1.00 84.75 93 ASP A CA 1
ATOM 809 C C . ASP A 1 93 ? 13.777 0.097 -4.129 1.00 84.75 93 ASP A C 1
ATOM 811 O O . ASP A 1 93 ? 14.840 0.652 -4.399 1.00 84.75 93 ASP A O 1
ATOM 815 N N . LYS A 1 94 ? 13.258 0.174 -2.896 1.00 82.44 94 LYS A N 1
ATOM 816 C CA . LYS A 1 94 ? 13.865 0.971 -1.818 1.00 82.44 94 LYS A CA 1
ATOM 817 C C . LYS A 1 94 ? 15.276 0.502 -1.463 1.00 82.44 94 LYS A C 1
ATOM 819 O O . LYS A 1 94 ? 16.125 1.340 -1.169 1.00 82.44 94 LYS A O 1
ATOM 824 N N . LYS A 1 95 ? 15.526 -0.814 -1.450 1.00 82.56 95 LYS A N 1
ATOM 825 C CA . LYS A 1 95 ? 16.862 -1.365 -1.175 1.00 82.56 95 LYS A CA 1
ATOM 826 C C . LYS A 1 95 ? 17.808 -1.013 -2.317 1.00 82.56 95 LYS A C 1
ATOM 828 O O . LYS A 1 95 ? 18.910 -0.548 -2.059 1.00 82.56 95 LYS A O 1
ATOM 833 N N . THR A 1 96 ? 17.356 -1.153 -3.561 1.00 84.81 96 THR A N 1
ATOM 834 C CA . THR A 1 96 ? 18.134 -0.771 -4.744 1.00 84.81 96 THR A CA 1
ATOM 835 C C . THR A 1 96 ? 18.537 0.703 -4.717 1.00 84.81 96 THR A C 1
ATOM 837 O O . THR A 1 96 ? 19.709 1.026 -4.895 1.00 84.81 96 THR A O 1
ATOM 840 N N . ILE A 1 97 ? 17.580 1.594 -4.452 1.00 83.25 97 ILE A N 1
ATOM 841 C CA . ILE A 1 97 ? 17.812 3.041 -4.393 1.00 83.25 97 ILE A CA 1
ATOM 842 C C . ILE A 1 97 ? 18.802 3.381 -3.275 1.00 83.25 97 ILE A C 1
ATOM 844 O O . ILE A 1 97 ? 19.736 4.154 -3.489 1.00 83.25 97 ILE A O 1
ATOM 848 N N . LYS A 1 98 ? 18.631 2.781 -2.090 1.00 81.19 98 LYS A N 1
ATOM 849 C CA . LYS A 1 98 ? 19.542 3.003 -0.964 1.00 81.19 98 LYS A CA 1
ATOM 850 C C . LYS A 1 98 ? 20.945 2.459 -1.228 1.00 81.19 98 LYS A C 1
ATOM 852 O O . LYS A 1 98 ? 21.896 3.180 -0.963 1.00 81.19 98 LYS A O 1
ATOM 857 N N . ASN A 1 99 ? 21.084 1.279 -1.831 1.00 81.06 99 ASN A N 1
ATOM 858 C CA . ASN A 1 99 ? 22.391 0.722 -2.183 1.00 81.06 99 ASN A CA 1
ATOM 859 C C . ASN A 1 99 ? 23.142 1.654 -3.141 1.00 81.06 99 ASN A C 1
ATOM 861 O O . ASN A 1 99 ? 24.345 1.845 -3.000 1.00 81.06 99 ASN A O 1
ATOM 865 N N . ARG A 1 100 ? 22.430 2.245 -4.110 1.00 83.50 100 ARG A N 1
ATO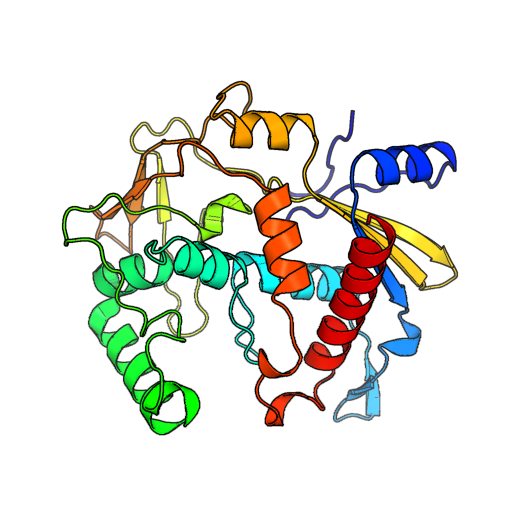M 866 C CA . ARG A 1 100 ? 23.032 3.124 -5.116 1.00 83.50 100 ARG A CA 1
ATOM 867 C C . ARG A 1 100 ? 23.453 4.481 -4.555 1.00 83.50 100 ARG A C 1
ATOM 869 O O . ARG A 1 100 ? 24.522 4.963 -4.908 1.00 83.50 100 ARG A O 1
ATOM 876 N N . TYR A 1 101 ? 22.605 5.110 -3.744 1.00 81.94 101 TYR A N 1
ATOM 877 C CA . TYR A 1 101 ? 22.771 6.524 -3.382 1.00 81.94 101 TYR A CA 1
ATOM 878 C C . TYR A 1 101 ? 23.094 6.774 -1.911 1.00 81.94 101 TYR A C 1
ATOM 880 O O . TYR A 1 101 ? 23.516 7.870 -1.557 1.00 81.94 101 TYR A O 1
ATOM 888 N N . LEU A 1 102 ? 22.853 5.793 -1.044 1.00 78.75 102 LEU A N 1
ATOM 889 C CA . LEU A 1 102 ? 22.852 5.947 0.409 1.00 78.75 102 LEU A CA 1
ATOM 890 C C . LEU A 1 102 ? 23.480 4.723 1.100 1.00 78.75 102 LEU A C 1
ATOM 892 O O . LEU A 1 102 ? 23.049 4.365 2.196 1.00 78.75 102 LEU A O 1
ATOM 896 N N . SER A 1 103 ? 24.470 4.072 0.479 1.00 77.88 103 SER A N 1
ATOM 897 C CA . SER A 1 103 ? 25.068 2.819 0.973 1.00 77.88 103 SER A CA 1
ATOM 898 C C . SER A 1 103 ? 25.569 2.940 2.416 1.00 77.88 103 SER A C 1
ATOM 900 O O . SER A 1 103 ? 25.248 2.097 3.250 1.00 77.88 103 SER A O 1
ATOM 902 N N . THR A 1 104 ? 26.243 4.040 2.763 1.00 76.81 104 THR A N 1
ATOM 903 C CA . THR A 1 104 ? 26.705 4.315 4.134 1.00 76.81 104 THR A CA 1
ATOM 904 C C . THR A 1 104 ? 25.548 4.396 5.133 1.00 76.81 104 THR A C 1
ATOM 906 O O . THR A 1 104 ? 25.581 3.758 6.183 1.00 76.81 104 THR A O 1
ATOM 909 N N . ILE A 1 105 ? 24.485 5.135 4.798 1.00 74.00 105 ILE A N 1
ATOM 910 C CA . ILE A 1 105 ? 23.294 5.275 5.654 1.00 74.00 105 ILE A CA 1
ATOM 911 C C . ILE A 1 105 ? 22.571 3.933 5.783 1.00 74.00 105 ILE A C 1
ATOM 913 O O . ILE A 1 105 ? 22.082 3.580 6.854 1.00 74.00 105 ILE A O 1
ATOM 917 N N . GLN A 1 106 ? 22.504 3.167 4.699 1.00 75.06 106 GLN A N 1
ATOM 918 C CA . GLN A 1 106 ? 21.912 1.841 4.713 1.00 75.06 106 GLN A CA 1
ATOM 919 C C . GLN A 1 106 ? 22.691 0.885 5.610 1.00 75.06 106 GLN A C 1
ATOM 921 O O . GLN A 1 106 ? 22.064 0.170 6.388 1.00 75.06 106 GLN A O 1
ATOM 926 N N . ASN A 1 107 ? 24.022 0.896 5.550 1.00 76.44 107 ASN A N 1
ATOM 927 C CA . ASN A 1 107 ? 24.859 0.082 6.426 1.00 76.44 107 ASN A CA 1
ATOM 928 C C . ASN A 1 107 ? 24.623 0.456 7.894 1.00 76.44 107 ASN A C 1
ATOM 930 O O . ASN A 1 107 ? 24.376 -0.423 8.712 1.00 76.44 107 ASN A O 1
ATOM 934 N N . GLN A 1 108 ? 24.555 1.750 8.218 1.00 78.56 108 GLN A N 1
ATOM 935 C CA . GLN A 1 108 ? 24.209 2.205 9.570 1.00 78.56 108 GLN A CA 1
ATOM 936 C C . GLN A 1 108 ? 22.813 1.747 10.017 1.00 78.56 108 GLN A C 1
ATOM 938 O O . GLN A 1 108 ? 22.622 1.374 11.175 1.00 78.56 108 GLN A O 1
ATOM 943 N N . GLU A 1 109 ? 21.813 1.778 9.131 1.00 75.06 109 GLU A N 1
ATOM 944 C CA . GLU A 1 109 ? 20.489 1.235 9.439 1.00 75.06 109 GLU A CA 1
ATOM 945 C C . GLU A 1 109 ? 20.566 -0.271 9.697 1.00 75.06 109 GLU A C 1
ATOM 947 O O . GLU A 1 109 ? 20.043 -0.727 10.711 1.00 75.06 109 GLU A O 1
ATOM 952 N N . ILE A 1 110 ? 21.232 -1.033 8.826 1.00 75.88 110 ILE A N 1
ATOM 953 C CA . ILE A 1 110 ? 21.416 -2.483 8.967 1.00 75.88 110 ILE A CA 1
ATOM 954 C C . ILE A 1 110 ? 22.076 -2.817 10.309 1.00 75.88 110 ILE A C 1
ATOM 956 O O . ILE A 1 110 ? 21.564 -3.674 11.026 1.00 75.88 110 ILE A O 1
ATOM 960 N N . GLU A 1 111 ? 23.134 -2.106 10.699 1.00 77.88 111 GLU A N 1
ATOM 961 C CA . GLU A 1 111 ? 23.794 -2.297 11.997 1.00 77.88 111 GLU A CA 1
ATOM 962 C C . GLU A 1 111 ? 22.859 -1.984 13.174 1.00 77.88 111 GLU A C 1
ATOM 964 O O . GLU A 1 111 ? 22.751 -2.760 14.128 1.00 77.88 111 GLU A O 1
ATOM 969 N N . LYS A 1 112 ? 22.068 -0.905 13.086 1.00 77.81 112 LYS A N 1
ATOM 970 C CA . LYS A 1 112 ? 21.030 -0.614 14.090 1.00 77.81 112 LYS A CA 1
ATOM 971 C C . LYS A 1 112 ? 20.008 -1.752 14.200 1.00 77.81 112 LYS A C 1
ATOM 973 O O . LYS A 1 112 ? 19.592 -2.076 15.314 1.00 77.81 112 LYS A O 1
ATOM 978 N N . TRP A 1 113 ? 19.602 -2.358 13.081 1.00 74.06 113 TRP A N 1
ATOM 979 C CA . TRP A 1 113 ? 18.679 -3.499 13.064 1.00 74.06 113 TRP A CA 1
ATOM 980 C C . TRP A 1 113 ? 19.302 -4.760 13.665 1.00 74.06 113 TRP A C 1
ATOM 982 O O . TRP A 1 113 ? 18.654 -5.389 14.504 1.00 74.06 113 TRP A O 1
ATOM 992 N N . LYS A 1 114 ? 20.553 -5.089 13.311 1.00 75.19 114 LYS A N 1
ATOM 993 C CA . LYS A 1 114 ? 21.305 -6.207 13.906 1.00 75.19 114 LYS A CA 1
ATOM 994 C C . LYS A 1 114 ? 21.339 -6.095 15.427 1.00 75.19 114 LYS A C 1
ATOM 996 O O . LYS A 1 114 ? 21.030 -7.059 16.125 1.00 75.19 114 LYS A O 1
ATOM 1001 N N . ASN A 1 115 ? 21.608 -4.902 15.947 1.00 74.19 115 ASN A N 1
ATOM 1002 C CA . ASN A 1 115 ? 21.719 -4.699 17.387 1.00 74.19 115 ASN A CA 1
ATOM 1003 C C . ASN A 1 115 ? 20.352 -4.760 18.090 1.00 74.19 115 ASN A C 1
ATOM 1005 O O . ASN A 1 115 ? 20.233 -5.382 19.147 1.00 74.19 115 ASN A O 1
ATOM 1009 N N . LYS A 1 116 ? 19.292 -4.200 17.489 1.00 70.88 116 LYS A N 1
ATOM 1010 C CA . LYS A 1 116 ? 17.979 -4.031 18.145 1.00 70.88 116 LYS A CA 1
ATOM 1011 C C . LYS A 1 116 ? 16.956 -5.146 17.906 1.00 70.88 116 LYS A C 1
ATOM 1013 O O . LYS A 1 116 ? 15.980 -5.209 18.651 1.00 70.88 116 LYS A O 1
ATOM 1018 N N . SER A 1 117 ? 17.122 -5.993 16.889 1.00 69.94 117 SER A N 1
ATOM 1019 C CA . SER A 1 117 ? 16.112 -6.989 16.507 1.00 69.94 117 SER A CA 1
ATOM 1020 C C . SER A 1 117 ? 16.681 -8.406 16.475 1.00 69.94 117 SER A C 1
ATOM 1022 O O . SER A 1 117 ? 17.473 -8.757 15.602 1.00 69.94 117 SER A O 1
ATOM 1024 N N . LYS A 1 118 ? 16.212 -9.254 17.401 1.00 70.31 118 LYS A N 1
ATOM 1025 C CA . LYS A 1 118 ? 16.507 -10.699 17.404 1.00 70.31 118 LYS A CA 1
ATOM 1026 C C . LYS A 1 118 ? 16.025 -11.372 16.111 1.00 70.31 118 LYS A C 1
ATOM 1028 O O . LYS A 1 118 ? 16.701 -12.248 15.585 1.00 70.31 118 LYS A O 1
ATOM 1033 N N . GLU A 1 119 ? 14.896 -10.918 15.566 1.00 71.12 119 GLU A N 1
ATOM 1034 C CA . GLU A 1 119 ? 14.370 -11.394 14.282 1.00 71.12 119 GLU A CA 1
ATOM 1035 C C . GLU A 1 119 ? 15.325 -11.056 13.127 1.00 71.12 119 GLU A C 1
ATOM 1037 O O . GLU A 1 119 ? 15.562 -11.908 12.276 1.00 71.12 119 GLU A O 1
ATOM 1042 N N . PHE A 1 120 ? 15.920 -9.855 13.108 1.00 71.06 120 PHE A N 1
ATOM 1043 C CA . PHE A 1 120 ? 16.889 -9.485 12.070 1.00 71.06 120 PHE A CA 1
ATOM 1044 C C . PHE A 1 120 ? 18.138 -10.360 12.122 1.00 71.06 120 PHE A C 1
ATOM 1046 O O . PHE A 1 120 ? 18.605 -10.799 11.077 1.00 71.06 120 PHE A O 1
ATOM 1053 N N . ARG A 1 121 ? 18.666 -10.636 13.322 1.00 71.56 121 ARG A N 1
ATOM 1054 C CA . ARG A 1 121 ? 19.844 -11.505 13.479 1.00 71.56 121 ARG A CA 1
ATOM 1055 C C . ARG A 1 121 ? 19.576 -12.919 12.967 1.00 71.56 121 ARG A C 1
ATOM 1057 O O . ARG A 1 121 ? 20.408 -13.472 12.262 1.00 71.56 121 ARG A O 1
ATOM 1064 N N . ASN A 1 122 ? 18.406 -13.468 13.289 1.00 74.06 122 ASN A N 1
ATOM 1065 C CA . ASN A 1 122 ? 18.064 -14.848 12.947 1.00 74.06 122 ASN A CA 1
ATOM 1066 C C . ASN A 1 122 ? 17.590 -15.004 11.496 1.00 74.06 122 ASN A C 1
ATOM 1068 O O . ASN A 1 122 ? 17.749 -16.068 10.908 1.00 74.06 122 ASN A O 1
ATOM 1072 N N . ASN A 1 123 ? 16.968 -13.974 10.918 1.00 75.69 123 ASN A N 1
ATOM 1073 C CA . ASN A 1 123 ? 16.461 -14.023 9.552 1.00 75.69 123 ASN A CA 1
ATOM 1074 C C . ASN A 1 123 ? 16.526 -12.640 8.874 1.00 75.69 123 ASN A C 1
ATOM 1076 O O . ASN A 1 123 ? 15.494 -11.993 8.662 1.00 75.69 123 ASN A O 1
ATOM 1080 N N . PRO A 1 124 ? 17.724 -12.173 8.477 1.00 69.12 124 PRO A N 1
ATOM 1081 C CA . PRO A 1 124 ? 17.886 -10.863 7.842 1.00 69.12 124 PRO A CA 1
ATOM 1082 C C . PRO A 1 124 ? 17.129 -10.779 6.510 1.00 69.12 124 PRO A C 1
ATOM 1084 O O . PRO A 1 124 ? 16.645 -9.711 6.130 1.00 69.12 124 PRO A O 1
ATOM 1087 N N . SER A 1 125 ? 16.922 -11.918 5.835 1.00 73.25 125 SER A N 1
ATOM 1088 C CA . SER A 1 125 ? 16.133 -11.997 4.603 1.00 73.25 125 SER A CA 1
ATOM 1089 C C . SER A 1 125 ? 14.665 -11.593 4.805 1.00 73.25 125 SER A C 1
ATOM 1091 O O . SER A 1 125 ? 13.985 -11.204 3.855 1.00 73.25 125 SER A O 1
ATOM 1093 N N . ASN A 1 126 ? 14.148 -11.655 6.038 1.00 76.44 126 ASN A N 1
ATOM 1094 C CA . ASN A 1 126 ? 12.805 -11.197 6.397 1.00 76.44 126 ASN A CA 1
ATOM 1095 C C . ASN A 1 126 ? 12.707 -9.682 6.589 1.00 76.44 126 ASN A C 1
ATOM 1097 O O . ASN A 1 126 ? 11.653 -9.191 6.994 1.00 76.44 126 ASN A O 1
ATOM 1101 N N . PHE A 1 127 ? 13.759 -8.926 6.282 1.00 75.19 127 PHE A N 1
ATOM 1102 C CA . PHE A 1 127 ? 13.751 -7.473 6.362 1.00 75.19 127 PHE A CA 1
ATOM 1103 C C . PHE A 1 127 ? 13.942 -6.841 4.984 1.00 75.19 127 PHE A C 1
ATOM 1105 O O . PHE A 1 127 ? 14.771 -7.317 4.205 1.00 75.19 127 PHE A O 1
ATOM 1112 N N . PRO A 1 128 ? 13.258 -5.716 4.689 1.00 77.31 128 PRO A N 1
ATOM 1113 C CA . PRO A 1 128 ? 13.348 -5.069 3.381 1.00 77.31 128 PRO A CA 1
ATOM 1114 C C . PRO A 1 128 ? 14.756 -4.717 2.900 1.00 77.31 128 PRO A C 1
ATOM 1116 O O . PRO A 1 128 ? 14.985 -4.655 1.698 1.00 77.31 128 PRO A O 1
ATOM 1119 N N . LEU A 1 129 ? 15.695 -4.482 3.821 1.00 76.25 129 LEU A N 1
ATOM 1120 C CA . LEU A 1 129 ? 17.092 -4.177 3.494 1.00 76.25 129 LEU A CA 1
ATOM 1121 C C . LEU A 1 129 ? 18.007 -5.411 3.539 1.00 76.25 129 LEU A C 1
ATOM 1123 O O . LEU A 1 129 ? 19.045 -5.415 2.882 1.00 76.25 129 LEU A O 1
ATOM 1127 N N . GLY A 1 130 ? 17.627 -6.459 4.273 1.00 64.88 130 GLY A N 1
ATOM 1128 C CA . GLY A 1 130 ? 18.420 -7.683 4.423 1.00 64.88 130 GLY A CA 1
ATOM 1129 C C . GLY A 1 130 ? 18.090 -8.773 3.398 1.00 64.88 130 GLY A C 1
ATOM 1130 O O . GLY A 1 130 ? 18.879 -9.692 3.215 1.00 64.88 130 GLY A O 1
ATOM 1131 N N . PHE A 1 131 ? 16.973 -8.659 2.675 1.00 70.81 131 PHE A N 1
ATOM 1132 C CA . PHE A 1 131 ? 16.640 -9.559 1.568 1.00 70.81 131 PHE A CA 1
ATOM 1133 C C . PHE A 1 131 ? 17.587 -9.353 0.380 1.00 70.81 131 PHE A C 1
ATOM 1135 O O . PHE A 1 131 ? 17.539 -8.302 -0.263 1.00 70.81 131 PHE A O 1
ATOM 1142 N N . ASN A 1 132 ? 18.460 -10.324 0.112 1.00 68.19 132 ASN A N 1
ATOM 1143 C CA . ASN A 1 132 ? 19.175 -10.443 -1.157 1.00 68.19 132 ASN A CA 1
ATOM 1144 C C . ASN A 1 132 ? 18.303 -11.294 -2.074 1.00 68.19 132 ASN A C 1
ATOM 1146 O O . ASN A 1 132 ? 17.867 -12.378 -1.689 1.00 68.19 132 ASN A O 1
ATOM 1150 N N . ASP A 1 133 ? 17.970 -10.754 -3.230 1.00 65.12 133 ASP A N 1
ATOM 1151 C CA . ASP A 1 133 ? 17.160 -11.450 -4.208 1.00 65.12 133 ASP A CA 1
ATOM 1152 C C . ASP A 1 133 ? 18.011 -12.496 -4.950 1.00 65.12 133 ASP A C 1
ATOM 1154 O O . ASP A 1 133 ? 19.233 -12.542 -4.818 1.00 65.12 133 ASP A O 1
ATOM 1158 N N . LYS A 1 134 ? 17.354 -13.380 -5.704 1.00 59.94 134 LYS A N 1
ATOM 1159 C CA . LYS A 1 134 ? 18.036 -14.465 -6.428 1.00 59.94 134 LYS A CA 1
ATOM 1160 C C . LYS A 1 134 ? 18.584 -14.031 -7.788 1.00 59.94 134 LYS A C 1
ATOM 1162 O O . LYS A 1 134 ? 19.170 -14.861 -8.477 1.00 59.94 134 LYS A O 1
ATOM 1167 N N . LYS A 1 135 ? 18.331 -12.795 -8.231 1.00 58.91 135 LYS A N 1
ATOM 1168 C CA . LYS A 1 135 ? 18.677 -12.377 -9.586 1.00 58.91 135 LYS A CA 1
ATOM 1169 C C . LYS A 1 135 ? 20.076 -11.748 -9.622 1.00 58.91 135 LYS A C 1
ATOM 1171 O O . LYS A 1 135 ? 20.492 -11.051 -8.703 1.00 58.91 135 LYS A O 1
ATOM 1176 N N . ASN A 1 136 ? 20.802 -11.984 -10.716 1.00 57.72 136 ASN A N 1
ATOM 1177 C CA . ASN A 1 136 ? 22.127 -11.399 -10.942 1.00 57.72 136 ASN A CA 1
ATOM 1178 C C . ASN A 1 136 ? 22.062 -9.861 -11.015 1.00 57.72 136 ASN A C 1
ATOM 1180 O O . ASN A 1 136 ? 21.005 -9.281 -11.269 1.00 57.72 136 ASN A O 1
ATOM 1184 N N . ASN A 1 137 ? 23.214 -9.191 -10.886 1.00 58.12 137 ASN A N 1
ATOM 1185 C CA . ASN A 1 137 ? 23.333 -7.723 -10.938 1.00 58.12 137 ASN A CA 1
ATOM 1186 C C . ASN A 1 137 ? 22.718 -7.061 -12.193 1.00 58.12 137 ASN A C 1
ATOM 1188 O O . ASN A 1 137 ? 22.393 -5.876 -12.140 1.00 58.12 137 ASN A O 1
ATOM 1192 N N . ASN A 1 138 ? 22.515 -7.822 -13.275 1.00 59.00 138 ASN A N 1
ATOM 1193 C CA . ASN A 1 138 ? 21.937 -7.363 -14.546 1.00 59.00 138 ASN A CA 1
ATOM 1194 C C . ASN A 1 138 ? 20.412 -7.532 -14.642 1.00 59.00 138 ASN A C 1
ATOM 1196 O O . ASN A 1 138 ? 19.826 -7.283 -15.693 1.00 59.00 138 ASN A O 1
ATOM 1200 N N . ALA A 1 139 ? 19.755 -7.996 -13.582 1.00 67.31 139 ALA A N 1
ATOM 1201 C CA . ALA A 1 139 ? 18.323 -8.219 -13.613 1.00 67.31 139 ALA A CA 1
ATOM 1202 C C . ALA A 1 139 ? 17.524 -6.917 -13.622 1.00 67.31 139 ALA A C 1
ATOM 1204 O O . ALA A 1 139 ? 17.840 -5.959 -12.915 1.00 67.31 139 ALA A O 1
ATOM 1205 N N . GLU A 1 140 ? 16.440 -6.922 -14.393 1.00 76.12 140 GLU A N 1
ATOM 1206 C CA . GLU A 1 140 ? 15.490 -5.818 -14.466 1.00 76.12 140 GLU A CA 1
ATOM 1207 C C . GLU A 1 140 ? 14.896 -5.527 -13.079 1.00 76.12 140 GLU A C 1
ATOM 1209 O O . GLU A 1 140 ? 14.411 -6.426 -12.382 1.00 76.12 140 GLU A O 1
ATOM 1214 N N . ARG A 1 141 ? 14.970 -4.261 -12.657 1.00 86.44 141 ARG A N 1
ATOM 1215 C CA . ARG A 1 141 ? 14.516 -3.810 -11.338 1.00 86.44 141 ARG A CA 1
ATOM 1216 C C . ARG A 1 141 ? 13.286 -2.931 -11.472 1.00 86.44 141 ARG A C 1
ATOM 1218 O O . ARG A 1 141 ? 13.254 -2.018 -12.298 1.00 86.44 141 ARG A O 1
ATOM 1225 N N . HIS A 1 142 ? 12.306 -3.185 -10.610 1.00 90.44 142 HIS A N 1
ATOM 1226 C CA . HIS A 1 142 ? 10.972 -2.620 -10.758 1.00 90.44 142 HIS A CA 1
ATOM 1227 C C . HIS A 1 142 ? 10.574 -1.658 -9.638 1.00 90.44 142 HIS A C 1
ATOM 1229 O O . HIS A 1 142 ? 10.933 -1.862 -8.479 1.00 90.44 142 HIS A O 1
ATOM 1235 N N . LEU A 1 143 ? 9.768 -0.648 -9.970 1.00 88.62 143 LEU A N 1
ATOM 1236 C CA . LEU A 1 143 ? 9.172 0.328 -9.051 1.00 88.62 143 LEU A CA 1
ATOM 1237 C C . LEU A 1 143 ? 7.948 -0.238 -8.304 1.00 88.62 143 LEU A C 1
ATOM 1239 O O . LEU A 1 143 ? 6.830 0.258 -8.429 1.00 88.62 143 LEU A O 1
ATOM 1243 N N . TRP A 1 144 ? 8.153 -1.271 -7.483 1.00 89.81 144 TRP A N 1
ATOM 1244 C CA . TRP A 1 144 ? 7.065 -1.965 -6.776 1.00 89.81 144 TRP A CA 1
ATOM 1245 C C . TRP A 1 144 ? 6.182 -1.047 -5.923 1.00 89.81 144 TRP A C 1
ATOM 1247 O O . TRP A 1 144 ? 4.957 -1.145 -5.964 1.00 89.81 144 TRP A O 1
ATOM 1257 N N . ARG A 1 145 ? 6.772 -0.115 -5.165 1.00 84.94 145 ARG A N 1
ATOM 1258 C CA . ARG A 1 145 ? 6.002 0.829 -4.330 1.00 84.94 145 ARG A CA 1
ATOM 1259 C C . ARG A 1 145 ? 5.091 1.744 -5.134 1.00 84.94 145 ARG A C 1
ATOM 1261 O O . ARG A 1 145 ? 4.056 2.171 -4.616 1.00 84.94 145 ARG A O 1
ATOM 1268 N N . ASP A 1 146 ? 5.477 2.061 -6.363 1.00 84.25 146 ASP A N 1
ATOM 1269 C CA . ASP A 1 146 ? 4.753 3.029 -7.173 1.00 84.25 146 ASP A CA 1
ATOM 1270 C C . ASP A 1 146 ? 3.585 2.402 -7.947 1.00 84.25 146 ASP A C 1
ATOM 1272 O O . ASP A 1 146 ? 2.710 3.128 -8.410 1.00 84.25 146 ASP A O 1
ATOM 1276 N N . LEU A 1 147 ? 3.462 1.066 -7.949 1.00 88.06 147 LEU A N 1
ATOM 1277 C CA . LEU A 1 147 ? 2.260 0.352 -8.414 1.00 88.06 147 LEU A CA 1
ATOM 1278 C C . LEU A 1 147 ? 1.003 0.731 -7.625 1.00 88.06 147 LEU A C 1
ATOM 1280 O O . LEU A 1 147 ? -0.112 0.569 -8.112 1.00 88.06 147 LEU A O 1
ATOM 1284 N N . LEU A 1 148 ? 1.165 1.237 -6.401 1.00 86.31 148 LEU A N 1
ATOM 1285 C CA . LEU A 1 148 ? 0.073 1.791 -5.601 1.00 86.31 148 LEU A CA 1
ATOM 1286 C C . LEU A 1 148 ? 0.044 3.322 -5.635 1.00 86.31 148 LEU A C 1
ATOM 1288 O O . LEU A 1 148 ? -0.675 3.923 -4.851 1.00 86.31 148 LEU A O 1
ATOM 1292 N N . GLY A 1 149 ? 0.771 3.966 -6.543 1.00 76.25 149 GLY A N 1
ATOM 1293 C CA . GLY A 1 149 ? 0.838 5.415 -6.708 1.00 76.25 149 GLY A CA 1
ATOM 1294 C C . GLY A 1 149 ? 2.265 5.942 -6.590 1.00 76.25 149 GLY A C 1
ATOM 1295 O O . GLY A 1 149 ? 2.990 5.611 -5.645 1.00 76.25 149 GLY A O 1
ATOM 1296 N N . LEU A 1 150 ? 2.644 6.803 -7.534 1.00 64.94 150 LEU A N 1
ATOM 1297 C CA . LEU A 1 150 ? 3.955 7.439 -7.596 1.00 64.94 150 LEU A CA 1
ATOM 1298 C C . LEU A 1 150 ? 3.989 8.645 -6.658 1.00 64.94 150 LEU A C 1
ATOM 1300 O O . LEU A 1 150 ? 3.165 9.553 -6.752 1.00 64.94 150 LEU A O 1
ATOM 1304 N N . SER A 1 151 ? 4.983 8.696 -5.777 1.00 56.38 151 SER A N 1
ATOM 1305 C CA . SER A 1 151 ? 5.366 9.958 -5.144 1.00 56.38 151 SER A CA 1
ATOM 1306 C C . SER A 1 151 ? 6.517 10.550 -5.944 1.00 56.38 151 SER A C 1
ATOM 1308 O O . SER A 1 151 ? 7.628 10.026 -5.880 1.00 56.38 151 SER A O 1
ATOM 1310 N N . SER A 1 152 ? 6.262 11.636 -6.679 1.00 45.47 152 SER A N 1
ATOM 1311 C CA . SER A 1 152 ? 7.290 12.365 -7.444 1.00 45.47 152 SER A CA 1
ATOM 1312 C C . SER A 1 152 ? 8.454 12.838 -6.565 1.00 45.47 152 SER A C 1
ATOM 1314 O O . SER A 1 152 ? 9.563 13.023 -7.053 1.00 45.47 152 SER A O 1
ATOM 1316 N N . PHE A 1 153 ? 8.203 12.980 -5.259 1.00 48.94 153 PHE A N 1
ATOM 1317 C CA . PHE A 1 153 ? 9.211 13.232 -4.241 1.00 48.94 153 PHE A CA 1
ATOM 1318 C C . PHE A 1 153 ? 9.068 12.227 -3.102 1.00 48.94 153 PHE A C 1
ATOM 1320 O O . PHE A 1 153 ? 8.026 12.155 -2.448 1.00 48.94 153 PHE A O 1
ATOM 1327 N N . GLU A 1 154 ? 10.134 11.479 -2.829 1.00 56.28 154 GLU A N 1
ATOM 1328 C CA . GLU A 1 154 ? 10.267 10.740 -1.576 1.00 56.28 154 GLU A CA 1
ATOM 1329 C C . GLU A 1 154 ? 11.177 11.537 -0.643 1.00 56.28 154 GLU A C 1
ATOM 1331 O O . GLU A 1 154 ? 12.334 11.798 -0.974 1.00 56.28 154 GLU A O 1
ATOM 1336 N N . LYS A 1 155 ? 10.642 11.917 0.522 1.00 50.59 155 LYS A N 1
ATOM 1337 C CA . LYS A 1 155 ? 11.442 12.296 1.688 1.00 50.59 155 LYS A CA 1
ATOM 1338 C C . LYS A 1 155 ? 11.515 11.090 2.607 1.00 50.59 155 LYS A C 1
ATOM 1340 O O . LYS A 1 155 ? 10.475 10.481 2.864 1.00 50.59 155 LYS A O 1
ATOM 1345 N N . ALA A 1 156 ? 12.677 10.776 3.176 1.00 50.34 156 ALA A N 1
ATOM 1346 C CA . ALA A 1 156 ? 12.661 10.047 4.443 1.00 50.34 156 ALA A CA 1
ATOM 1347 C C . ALA A 1 156 ? 13.214 10.858 5.599 1.00 50.34 156 ALA A C 1
ATOM 1349 O O . ALA A 1 156 ? 14.119 11.679 5.476 1.00 50.34 156 ALA A O 1
ATOM 1350 N N . GLN A 1 157 ? 12.589 10.561 6.728 1.00 42.06 157 GLN A N 1
ATOM 1351 C CA . GLN A 1 157 ? 12.504 11.358 7.939 1.00 42.06 157 GLN A CA 1
ATOM 1352 C C . GLN A 1 157 ? 13.848 11.622 8.623 1.00 42.06 157 GLN A C 1
ATOM 1354 O O . GLN A 1 157 ? 13.920 12.505 9.462 1.00 42.06 157 GLN A O 1
ATOM 1359 N N . ALA A 1 158 ? 14.893 10.865 8.280 1.00 44.78 158 ALA A N 1
ATOM 1360 C CA . ALA A 1 158 ? 16.174 10.949 8.966 1.00 44.78 158 ALA A CA 1
ATOM 1361 C C . ALA A 1 158 ? 17.105 12.048 8.421 1.00 44.78 158 ALA A C 1
ATOM 1363 O O . ALA A 1 158 ? 17.836 12.617 9.214 1.00 44.78 158 ALA A O 1
ATOM 1364 N N . ASN A 1 159 ? 17.084 12.365 7.114 1.00 49.19 159 ASN A N 1
ATOM 1365 C CA . ASN A 1 159 ? 18.220 13.064 6.472 1.00 49.19 159 ASN 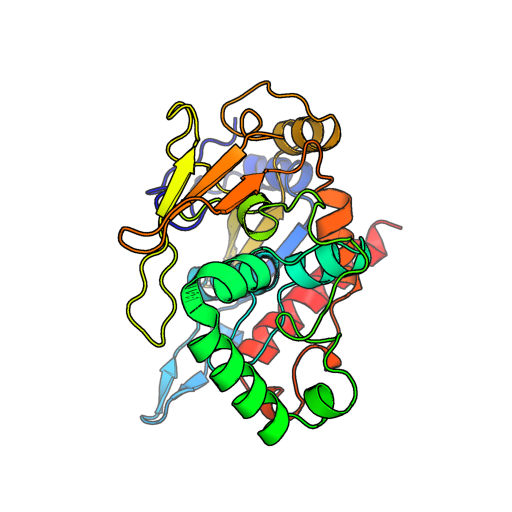A CA 1
ATOM 1366 C C . ASN A 1 159 ? 17.843 14.137 5.417 1.00 49.19 159 ASN A C 1
ATOM 1368 O O . ASN A 1 159 ? 18.654 14.413 4.540 1.00 49.19 159 ASN A O 1
ATOM 1372 N N . ASP A 1 160 ? 16.611 14.671 5.423 1.00 54.50 160 ASP A N 1
ATOM 1373 C CA . ASP A 1 160 ? 16.086 15.644 4.425 1.00 54.50 160 ASP A CA 1
ATOM 1374 C C . ASP A 1 160 ? 16.442 15.328 2.951 1.00 54.50 160 ASP A C 1
ATOM 1376 O O . ASP A 1 160 ? 16.641 16.194 2.098 1.00 54.50 160 ASP A O 1
ATOM 1380 N N . TRP A 1 161 ? 16.544 14.038 2.628 1.00 63.03 161 TRP A N 1
ATOM 1381 C CA . TRP A 1 161 ? 16.850 13.593 1.277 1.00 63.03 161 TRP A CA 1
ATOM 1382 C C . TRP A 1 161 ? 15.611 13.722 0.401 1.00 63.03 161 TRP A C 1
ATOM 1384 O O . TRP A 1 161 ? 14.520 13.314 0.795 1.00 63.03 161 TRP A O 1
ATOM 1394 N N . LYS A 1 162 ? 15.795 14.272 -0.800 1.00 67.31 162 LYS A N 1
ATOM 1395 C CA . LYS A 1 162 ? 14.768 14.354 -1.839 1.00 67.31 162 LYS A CA 1
ATOM 1396 C C . LYS A 1 162 ? 15.183 13.454 -2.995 1.00 67.31 162 LYS A C 1
ATOM 1398 O O . LYS A 1 162 ? 16.163 13.738 -3.682 1.00 67.31 162 LYS A O 1
ATOM 1403 N N . LEU A 1 163 ? 14.447 12.366 -3.185 1.00 73.38 163 LEU A N 1
ATOM 1404 C CA . LEU A 1 163 ? 14.554 11.536 -4.381 1.00 73.38 163 LEU A CA 1
ATOM 1405 C C . LEU A 1 163 ? 13.649 12.115 -5.471 1.00 73.38 163 LEU A C 1
ATOM 1407 O O . LEU A 1 163 ? 12.475 12.372 -5.196 1.00 73.38 163 LEU A O 1
ATOM 1411 N N . LYS A 1 164 ? 14.179 12.289 -6.682 1.00 76.00 164 LYS A N 1
ATOM 1412 C CA . LYS A 1 164 ? 13.400 12.631 -7.877 1.00 76.00 164 LYS A CA 1
ATOM 1413 C C . LYS A 1 164 ? 13.279 11.404 -8.774 1.00 76.00 164 LYS A C 1
ATOM 1415 O O . LYS A 1 164 ? 14.227 10.626 -8.894 1.00 76.00 164 LYS A O 1
ATOM 1420 N N . LYS A 1 165 ? 12.112 11.234 -9.388 1.00 76.50 165 LYS A N 1
ATOM 1421 C CA . LYS A 1 165 ? 11.844 10.191 -10.382 1.00 76.50 165 LYS A CA 1
ATOM 1422 C C . LYS A 1 165 ? 11.378 10.885 -11.648 1.00 76.50 165 LYS A C 1
ATOM 1424 O O . LYS A 1 165 ? 10.374 11.590 -11.605 1.00 76.50 165 LYS A O 1
ATOM 1429 N N . GLU A 1 166 ? 12.119 10.702 -12.727 1.00 79.31 166 GLU A N 1
ATOM 1430 C CA . GLU A 1 166 ? 11.856 11.346 -14.011 1.00 79.31 166 GLU A CA 1
ATOM 1431 C C . GLU A 1 166 ? 11.667 10.261 -15.062 1.00 79.31 166 GLU A C 1
ATOM 1433 O O . GLU A 1 166 ? 12.476 9.334 -15.164 1.00 79.31 166 GLU A O 1
ATOM 1438 N N . HIS A 1 167 ? 10.567 10.345 -15.805 1.00 79.06 167 HIS A N 1
ATOM 1439 C CA . HIS A 1 167 ? 10.360 9.483 -16.957 1.00 79.06 167 HIS A CA 1
ATOM 1440 C C . HIS A 1 167 ? 11.452 9.773 -17.984 1.00 79.06 167 HIS A C 1
ATOM 1442 O O . HIS A 1 167 ? 11.733 10.938 -18.255 1.00 79.06 167 HIS A O 1
ATOM 1448 N N . ILE A 1 168 ? 12.077 8.741 -18.554 1.00 78.44 168 ILE A N 1
ATOM 1449 C CA . ILE A 1 168 ? 13.233 8.954 -19.442 1.00 78.44 168 ILE A CA 1
ATOM 1450 C C . ILE A 1 168 ? 12.864 9.744 -20.698 1.00 78.44 168 ILE A C 1
ATOM 1452 O O . ILE A 1 168 ? 13.696 10.487 -21.205 1.00 78.44 168 ILE A O 1
ATOM 1456 N N . LYS A 1 169 ? 11.621 9.618 -21.169 1.00 76.94 169 LYS A N 1
ATOM 1457 C CA . LYS A 1 169 ? 11.110 10.387 -22.311 1.00 76.94 169 LYS A CA 1
ATOM 1458 C C . LYS A 1 169 ? 10.406 11.686 -21.906 1.00 76.94 169 LYS A C 1
ATOM 1460 O O . LYS A 1 169 ? 9.782 12.310 -22.744 1.00 76.94 169 LYS A O 1
ATOM 1465 N N . GLU A 1 170 ? 10.388 12.029 -20.615 1.00 66.50 170 GLU A N 1
ATOM 1466 C CA . GLU A 1 170 ? 9.690 13.203 -20.046 1.00 66.50 170 GLU A CA 1
ATOM 1467 C C . GLU A 1 170 ? 8.161 13.274 -20.282 1.00 66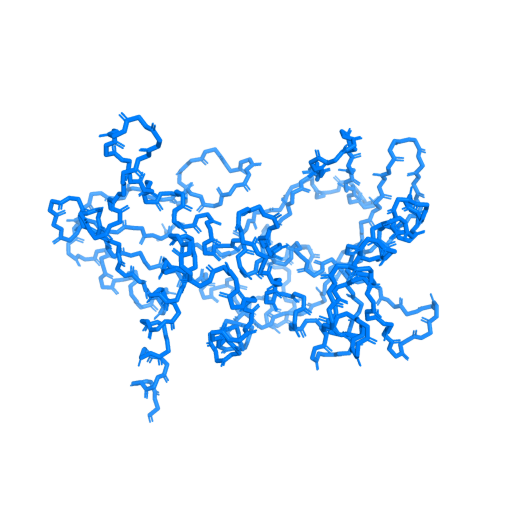.50 170 GLU A C 1
ATOM 1469 O O . GLU A 1 170 ? 7.493 14.176 -19.788 1.00 66.50 170 GLU A O 1
ATOM 1474 N N . GLU A 1 171 ? 7.576 12.271 -20.941 1.00 65.06 171 GLU A N 1
ATOM 1475 C CA . GLU A 1 171 ? 6.136 12.171 -21.225 1.00 65.06 171 GLU A CA 1
ATOM 1476 C C . GLU A 1 171 ? 5.265 12.022 -19.964 1.00 65.06 171 GLU A C 1
ATOM 1478 O O . GLU A 1 171 ? 4.139 12.517 -19.914 1.00 65.06 171 GLU A O 1
ATOM 1483 N N . ILE A 1 172 ? 5.781 11.370 -18.916 1.00 64.19 172 ILE A N 1
ATOM 1484 C CA . ILE A 1 172 ? 5.002 11.038 -17.718 1.00 64.19 172 ILE A CA 1
ATOM 1485 C C . ILE A 1 172 ? 5.586 11.738 -16.493 1.00 64.19 172 ILE A C 1
ATOM 1487 O O . ILE A 1 172 ? 6.527 11.265 -15.854 1.00 64.19 172 ILE A O 1
ATOM 1491 N N . ASN A 1 173 ? 4.970 12.853 -16.105 1.00 55.41 173 ASN A N 1
ATOM 1492 C CA . ASN A 1 173 ? 5.428 13.629 -14.951 1.00 55.41 173 ASN A CA 1
ATOM 1493 C C . ASN A 1 173 ? 4.859 13.139 -13.609 1.00 55.41 173 ASN A C 1
ATOM 1495 O O . ASN A 1 173 ? 5.509 13.291 -12.568 1.00 55.41 173 ASN A O 1
ATOM 1499 N N . ARG A 1 174 ? 3.641 12.572 -13.582 1.00 60.47 174 ARG A N 1
ATOM 1500 C CA . ARG A 1 174 ? 2.972 12.124 -12.344 1.00 60.47 174 ARG A CA 1
ATOM 1501 C C . ARG A 1 174 ? 1.985 10.992 -12.599 1.00 60.47 174 ARG A C 1
ATOM 1503 O O . ARG A 1 174 ? 1.179 11.073 -13.515 1.00 60.47 174 ARG A O 1
ATOM 1510 N N . PHE A 1 175 ? 1.975 10.010 -11.699 1.00 65.88 175 PHE A N 1
ATOM 1511 C CA . PHE A 1 175 ? 1.056 8.878 -11.748 1.00 65.88 175 PHE A CA 1
ATOM 1512 C C . PHE A 1 175 ? 0.135 8.825 -10.527 1.00 65.88 175 PHE A C 1
ATOM 1514 O O . PHE A 1 175 ? 0.581 8.890 -9.379 1.00 65.88 175 PHE A O 1
ATOM 1521 N N . LYS A 1 176 ? -1.168 8.694 -10.773 1.00 69.25 176 LYS A N 1
ATOM 1522 C CA . LYS A 1 176 ? -2.206 8.670 -9.738 1.00 69.25 176 LYS A CA 1
ATOM 1523 C C . LYS A 1 176 ? -2.262 7.295 -9.071 1.00 69.25 176 LYS A C 1
ATOM 1525 O O . LYS A 1 176 ? -2.166 6.286 -9.749 1.00 69.25 176 LYS A O 1
ATOM 1530 N N . SER A 1 177 ? -2.483 7.237 -7.754 1.00 77.25 177 SER A N 1
ATOM 1531 C CA . SER A 1 177 ? -2.732 5.946 -7.093 1.00 77.25 177 SER A CA 1
ATOM 1532 C C . SER A 1 177 ? -3.945 5.245 -7.732 1.00 77.25 177 SER A C 1
ATOM 1534 O O . SER A 1 177 ? -5.000 5.880 -7.837 1.00 77.25 177 SER A O 1
ATOM 1536 N N . PRO A 1 178 ? -3.817 3.971 -8.144 1.00 82.06 178 PRO A N 1
ATOM 1537 C CA . PRO A 1 178 ? -4.925 3.191 -8.688 1.00 82.06 178 PRO A CA 1
ATOM 1538 C C . PRO A 1 178 ? -5.858 2.682 -7.582 1.00 82.06 178 PRO A C 1
ATOM 1540 O O . PRO A 1 178 ? -6.990 2.292 -7.863 1.00 82.06 178 PRO A O 1
ATOM 1543 N N . LEU A 1 179 ? -5.402 2.709 -6.323 1.00 85.88 179 LEU A N 1
ATOM 1544 C CA . LEU A 1 179 ? -6.197 2.343 -5.162 1.00 85.88 179 LEU A CA 1
ATOM 1545 C C . LEU A 1 179 ? -7.087 3.513 -4.737 1.00 85.88 179 LEU A C 1
ATOM 1547 O O . LEU A 1 179 ? -6.636 4.647 -4.566 1.00 85.88 179 LEU A O 1
ATOM 1551 N N . ILE A 1 180 ? -8.361 3.212 -4.537 1.00 85.06 180 ILE A N 1
ATOM 1552 C CA . ILE A 1 180 ? -9.407 4.173 -4.222 1.00 85.06 180 ILE A CA 1
ATOM 1553 C C . ILE A 1 180 ? -9.950 3.856 -2.831 1.00 85.06 180 ILE A C 1
ATOM 1555 O O . ILE A 1 180 ? -10.181 2.693 -2.521 1.00 85.06 180 ILE A O 1
ATOM 1559 N N . PHE A 1 181 ? -10.191 4.893 -2.025 1.00 86.38 181 PHE A N 1
ATOM 1560 C CA . PHE A 1 181 ? -10.899 4.806 -0.746 1.00 86.38 181 PHE A CA 1
ATOM 1561 C C . PHE A 1 181 ? -12.170 5.657 -0.802 1.00 86.38 181 PHE A C 1
ATOM 1563 O O . PHE A 1 181 ? -12.114 6.820 -1.215 1.00 86.38 181 PHE A O 1
ATOM 1570 N N . LYS A 1 182 ? -13.304 5.092 -0.384 1.00 86.38 182 LYS A N 1
ATOM 1571 C CA . LYS A 1 182 ? -14.619 5.746 -0.372 1.00 86.38 182 LYS A CA 1
ATOM 1572 C C . LYS A 1 182 ? -15.282 5.567 1.001 1.00 86.38 182 LYS A C 1
ATOM 1574 O O . LYS A 1 182 ? -15.828 4.499 1.273 1.00 86.38 182 LYS A O 1
ATOM 1579 N N . PRO A 1 183 ? -15.199 6.573 1.887 1.00 88.62 183 PRO A N 1
ATOM 1580 C CA . PRO A 1 183 ? -15.921 6.556 3.151 1.00 88.62 183 PRO A CA 1
ATOM 1581 C C . PRO A 1 183 ? -17.398 6.926 2.961 1.00 88.62 183 PRO A C 1
ATOM 1583 O O . PRO A 1 183 ? -17.706 7.916 2.306 1.00 88.62 183 PRO A O 1
ATOM 1586 N N . PHE A 1 184 ? -18.290 6.177 3.602 1.00 85.94 184 PHE A N 1
ATOM 1587 C CA . PHE A 1 184 ? -19.718 6.465 3.720 1.00 85.94 184 PHE A CA 1
ATOM 1588 C C . PHE A 1 184 ? -20.070 6.609 5.187 1.00 85.94 184 PHE A C 1
ATOM 1590 O O . PHE A 1 184 ? -19.718 5.748 5.993 1.00 85.94 184 PHE A O 1
ATOM 1597 N N . GLN A 1 185 ? -20.759 7.686 5.542 1.00 87.50 185 GLN A N 1
ATOM 1598 C CA . GLN A 1 185 ? -21.246 7.854 6.901 1.00 87.50 185 GLN A CA 1
ATOM 1599 C C . GLN A 1 185 ? -22.427 6.906 7.136 1.00 87.50 185 GLN A C 1
ATOM 1601 O O . GLN A 1 185 ? -23.404 6.937 6.396 1.00 87.50 185 GLN A O 1
ATOM 1606 N N . VAL A 1 186 ? -22.324 6.061 8.163 1.00 90.00 186 VAL A N 1
ATOM 1607 C CA . VAL A 1 186 ? -23.370 5.091 8.554 1.00 90.00 186 VAL A CA 1
ATOM 1608 C C . VAL A 1 186 ? -24.000 5.430 9.909 1.00 90.00 186 VAL A C 1
ATOM 1610 O O . VAL A 1 186 ? -24.933 4.772 10.351 1.00 90.00 186 VAL A O 1
ATOM 1613 N N . GLY A 1 187 ? -23.487 6.462 10.581 1.00 88.44 187 GLY A N 1
ATOM 1614 C CA . GLY A 1 187 ? -24.008 6.984 11.839 1.00 88.44 187 GLY A CA 1
ATOM 1615 C C . GLY A 1 187 ? -23.212 8.199 12.316 1.00 88.44 187 GLY A C 1
ATOM 1616 O O . GLY A 1 187 ? -22.251 8.635 11.670 1.00 88.44 187 GLY A O 1
ATOM 1617 N N . LYS A 1 188 ? -23.583 8.764 13.469 1.00 89.06 188 LYS A N 1
ATOM 1618 C CA . LYS A 1 188 ? -22.820 9.857 14.090 1.00 89.06 188 LYS A CA 1
ATOM 1619 C C . LYS A 1 188 ? -21.391 9.379 14.365 1.00 89.06 188 LYS A C 1
ATOM 1621 O O . LYS A 1 188 ? -21.197 8.415 15.092 1.00 89.06 188 LYS A O 1
ATOM 1626 N N . ASN A 1 189 ? -20.401 10.031 13.750 1.00 87.81 189 ASN A N 1
ATOM 1627 C CA . ASN A 1 189 ? -18.976 9.680 13.844 1.00 87.81 189 ASN A CA 1
ATOM 1628 C C . ASN A 1 189 ? -18.601 8.233 13.438 1.00 87.81 189 ASN A C 1
ATOM 1630 O O . ASN A 1 189 ? -17.505 7.771 13.769 1.00 87.81 189 ASN A O 1
ATOM 1634 N N . LYS A 1 190 ? -19.471 7.538 12.692 1.00 92.19 190 LYS A N 1
ATOM 1635 C CA . LYS A 1 190 ? -19.271 6.157 12.231 1.00 92.19 190 LYS A CA 1
ATOM 1636 C C . LYS A 1 190 ? -19.285 6.109 10.711 1.00 92.19 190 LYS A C 1
ATOM 1638 O O . LYS A 1 190 ? -20.181 6.667 10.077 1.00 92.19 190 LYS A O 1
ATOM 1643 N N . TYR A 1 191 ? -18.293 5.443 10.132 1.00 92.19 191 TYR A N 1
ATOM 1644 C CA . TYR A 1 191 ? -18.087 5.397 8.689 1.00 92.19 191 TYR A CA 1
ATOM 1645 C C . TYR A 1 191 ? -17.757 3.984 8.225 1.00 92.19 191 TYR A C 1
ATOM 1647 O O . TYR A 1 191 ? -16.943 3.313 8.847 1.00 92.19 191 TYR A O 1
ATOM 1655 N N . ARG A 1 192 ? -18.305 3.571 7.085 1.00 93.62 192 ARG A N 1
ATOM 1656 C CA . ARG A 1 192 ? -17.833 2.410 6.330 1.00 93.62 192 ARG A CA 1
ATOM 1657 C C . ARG A 1 192 ? -16.922 2.880 5.210 1.00 93.62 192 ARG A C 1
ATOM 1659 O O . ARG A 1 192 ? -17.330 3.692 4.386 1.00 93.62 192 ARG A O 1
ATOM 1666 N N . VAL A 1 193 ? -15.693 2.389 5.165 1.00 92.12 193 VAL A N 1
ATOM 1667 C CA . VAL A 1 193 ? -14.713 2.752 4.141 1.00 92.12 193 VAL A CA 1
ATOM 1668 C C . VAL A 1 193 ? -14.572 1.615 3.149 1.00 92.12 193 VAL A C 1
ATOM 1670 O O . VAL A 1 193 ? -13.915 0.625 3.453 1.00 92.12 193 VAL A O 1
ATOM 1673 N N . PHE A 1 194 ? -15.128 1.782 1.953 1.00 92.44 194 PHE A N 1
ATOM 1674 C CA . PHE A 1 194 ? -14.858 0.885 0.832 1.00 92.44 194 PHE A CA 1
ATOM 1675 C C . PHE A 1 194 ? -13.504 1.197 0.212 1.00 92.44 194 PHE A C 1
ATOM 1677 O O . PHE A 1 194 ? -13.097 2.362 0.137 1.00 92.44 194 PHE A O 1
ATOM 1684 N N . PHE A 1 195 ? -12.810 0.174 -0.270 1.00 91.44 195 PHE A N 1
ATOM 1685 C CA . PHE A 1 195 ? -11.584 0.356 -1.023 1.00 91.44 195 PHE A CA 1
ATOM 1686 C C . PHE A 1 195 ? -11.336 -0.754 -2.043 1.00 91.44 195 PHE A C 1
ATOM 1688 O O . PHE A 1 195 ? -11.855 -1.865 -1.956 1.00 91.44 195 PHE A O 1
ATOM 1695 N N . GLY A 1 196 ? -10.514 -0.428 -3.034 1.00 91.06 196 GLY A N 1
ATOM 1696 C CA . GLY A 1 196 ? -10.192 -1.323 -4.136 1.00 91.06 196 GLY A CA 1
ATOM 1697 C C . GLY A 1 196 ? -9.621 -0.561 -5.321 1.00 91.06 196 GLY A C 1
ATOM 1698 O O . GLY A 1 196 ? -9.268 0.614 -5.211 1.00 91.06 196 GLY A O 1
ATOM 1699 N N . VAL A 1 197 ? -9.528 -1.239 -6.457 1.00 88.81 197 VAL A N 1
ATOM 1700 C CA . VAL A 1 197 ? -9.086 -0.651 -7.724 1.00 88.81 197 VAL A CA 1
ATOM 1701 C C . VAL A 1 197 ? -10.254 -0.688 -8.693 1.00 88.81 197 VAL A C 1
ATOM 1703 O O . VAL A 1 197 ? -10.971 -1.683 -8.755 1.00 88.81 197 VAL A O 1
ATOM 1706 N N . ASN A 1 198 ? -10.443 0.391 -9.454 1.00 85.56 198 ASN A N 1
ATOM 1707 C CA . ASN A 1 198 ? -11.474 0.431 -10.487 1.00 85.56 198 ASN A CA 1
ATOM 1708 C C . ASN A 1 198 ? -11.317 -0.777 -11.447 1.00 85.56 198 ASN A C 1
ATOM 1710 O O . ASN A 1 198 ? -10.201 -0.994 -11.930 1.00 85.56 198 ASN A O 1
ATOM 1714 N N . PRO A 1 199 ? -12.392 -1.526 -11.769 1.00 88.00 199 PRO A N 1
ATOM 1715 C CA . PRO A 1 199 ? -12.331 -2.708 -12.627 1.00 88.00 199 PRO A CA 1
ATOM 1716 C C . PRO A 1 199 ? -11.620 -2.485 -13.966 1.00 88.00 199 PRO A C 1
ATOM 1718 O O . PRO A 1 199 ? -10.817 -3.321 -14.370 1.00 88.00 199 PRO A O 1
ATOM 1721 N N . ALA A 1 200 ? -11.834 -1.337 -14.617 1.00 86.44 200 ALA A N 1
ATOM 1722 C CA . ALA A 1 200 ? -11.187 -1.025 -15.889 1.00 86.44 200 ALA A CA 1
ATOM 1723 C C . ALA A 1 200 ? -9.665 -0.864 -15.742 1.00 86.44 200 ALA A C 1
ATOM 1725 O O . ALA A 1 200 ? -8.908 -1.388 -16.556 1.00 86.44 200 ALA A O 1
ATOM 1726 N N . ILE A 1 201 ? -9.211 -0.187 -14.679 1.00 86.19 201 ILE A N 1
ATOM 1727 C CA . ILE A 1 201 ? -7.779 -0.035 -14.371 1.00 86.19 201 ILE A CA 1
ATOM 1728 C C . ILE A 1 201 ? -7.182 -1.400 -14.030 1.00 86.19 201 ILE A C 1
ATOM 1730 O O . ILE A 1 201 ? -6.132 -1.772 -14.547 1.00 86.19 201 ILE A O 1
ATOM 1734 N N . LYS A 1 202 ? -7.869 -2.177 -13.190 1.00 89.31 202 LYS A N 1
ATOM 1735 C CA . LYS A 1 202 ? -7.421 -3.510 -12.792 1.00 89.31 202 LYS A CA 1
ATOM 1736 C C . LYS A 1 202 ? -7.207 -4.426 -13.999 1.00 89.31 202 LYS A C 1
ATOM 1738 O O . LYS A 1 202 ? -6.147 -5.034 -14.113 1.00 89.31 202 LYS A O 1
ATOM 1743 N N . GLU A 1 203 ? -8.177 -4.487 -14.909 1.00 91.56 203 GLU A N 1
ATOM 1744 C CA . GLU A 1 203 ? -8.084 -5.298 -16.126 1.00 91.56 203 GLU A CA 1
ATOM 1745 C C . GLU A 1 203 ? -6.931 -4.858 -17.034 1.00 91.56 203 GLU A C 1
ATOM 1747 O O . GLU A 1 203 ? -6.222 -5.694 -17.595 1.00 91.56 203 GLU A O 1
ATOM 1752 N N . GLN A 1 204 ? -6.694 -3.551 -17.152 1.00 91.06 204 GLN A N 1
ATOM 1753 C CA . GLN A 1 204 ? -5.588 -3.020 -17.946 1.00 91.06 204 GLN A CA 1
ATOM 1754 C C . GLN A 1 204 ? -4.225 -3.400 -17.371 1.00 91.06 204 GLN A C 1
ATOM 1756 O O . GLN A 1 204 ? -3.383 -3.901 -18.114 1.00 91.06 204 GLN A O 1
ATOM 1761 N N . PHE A 1 205 ? -4.017 -3.230 -16.062 1.00 92.88 205 PHE A N 1
ATOM 1762 C CA . PHE A 1 205 ? -2.776 -3.653 -15.407 1.00 92.88 205 PHE A CA 1
ATOM 1763 C C . PHE A 1 205 ? -2.575 -5.160 -15.495 1.00 92.88 205 PHE A C 1
ATOM 1765 O O . PHE A 1 205 ? -1.458 -5.610 -15.737 1.00 92.88 205 PHE A O 1
ATOM 1772 N N . LYS A 1 206 ? -3.644 -5.947 -15.362 1.00 94.81 206 LYS A N 1
ATOM 1773 C CA . LYS A 1 206 ? -3.563 -7.403 -15.476 1.00 94.81 206 LYS A CA 1
ATOM 1774 C C . LYS A 1 206 ? -3.140 -7.848 -16.879 1.00 94.81 206 LYS A C 1
ATOM 1776 O O . LYS A 1 206 ? -2.313 -8.745 -17.000 1.00 94.81 206 LYS A O 1
ATOM 1781 N N . LYS A 1 207 ? -3.663 -7.198 -17.926 1.00 93.94 207 LYS A N 1
ATOM 1782 C CA . LYS A 1 207 ? -3.362 -7.500 -19.340 1.00 93.94 207 LYS A CA 1
ATOM 1783 C C . LYS A 1 207 ? -2.113 -6.800 -19.884 1.00 93.94 207 LYS A C 1
ATOM 1785 O O . LYS A 1 207 ? -1.692 -7.108 -20.991 1.00 93.94 207 LYS A O 1
ATOM 1790 N N . GLY A 1 208 ? -1.548 -5.837 -19.156 1.00 91.31 208 GLY A N 1
ATOM 1791 C CA . GLY A 1 208 ? -0.448 -5.004 -19.653 1.00 91.31 208 GLY A CA 1
ATOM 1792 C C . GLY A 1 208 ? -0.864 -3.983 -20.716 1.00 91.31 208 GLY A C 1
ATOM 1793 O O . GLY A 1 208 ? -0.062 -3.580 -21.553 1.00 91.31 208 GLY A O 1
ATOM 1794 N N . SER A 1 209 ? -2.136 -3.585 -20.718 1.00 89.44 209 SER A N 1
ATOM 1795 C CA . SER A 1 209 ? -2.735 -2.733 -21.746 1.00 89.44 209 SER A CA 1
ATOM 1796 C C . SER A 1 209 ? -2.609 -1.248 -21.390 1.00 89.44 209 SER A C 1
ATOM 1798 O O . SER A 1 209 ? -3.273 -0.797 -20.463 1.00 89.44 209 SER A O 1
ATOM 1800 N N . LYS A 1 210 ? -1.877 -0.467 -22.194 1.00 85.19 210 LYS A N 1
ATOM 1801 C CA . LYS A 1 210 ? -1.686 0.993 -22.049 1.00 85.19 210 LYS A CA 1
ATOM 1802 C C . LYS A 1 210 ? -2.816 1.807 -22.690 1.00 85.19 210 LYS A C 1
ATOM 1804 O O . LYS A 1 210 ? -2.640 2.393 -23.751 1.00 85.19 210 LYS A O 1
ATOM 1809 N N . LYS A 1 211 ? -4.012 1.789 -22.099 1.00 80.81 211 LYS A N 1
ATOM 1810 C CA . LYS A 1 211 ? -5.209 2.417 -22.705 1.00 80.81 211 LYS A CA 1
ATOM 1811 C C . LYS A 1 211 ? -5.602 3.767 -22.104 1.00 80.81 211 LYS A C 1
ATOM 1813 O O . LYS A 1 211 ? -6.481 4.425 -22.649 1.00 80.81 211 LYS A O 1
ATOM 1818 N N . ASN A 1 212 ? -5.028 4.167 -20.974 1.00 73.75 212 ASN A N 1
ATOM 1819 C CA . ASN A 1 212 ? -5.331 5.443 -20.322 1.00 73.75 212 ASN A CA 1
ATOM 1820 C C . ASN A 1 212 ? -4.140 5.952 -19.500 1.00 73.75 212 ASN A C 1
ATOM 1822 O O . ASN A 1 212 ? -3.150 5.240 -19.322 1.00 73.75 212 ASN A O 1
ATOM 1826 N N . SER A 1 213 ? -4.299 7.151 -18.931 1.00 72.81 213 SER A N 1
ATOM 1827 C CA . SER A 1 213 ? -3.283 7.798 -18.091 1.00 72.81 213 SER A CA 1
ATOM 1828 C C . SER A 1 213 ? -2.859 6.962 -16.880 1.00 72.81 213 SER A C 1
ATOM 1830 O O . SER A 1 213 ? -1.776 7.133 -16.331 1.00 72.81 213 SER A O 1
ATOM 1832 N N . GLU A 1 214 ? -3.723 6.049 -16.432 1.00 75.19 214 GLU A N 1
ATOM 1833 C CA . GLU A 1 214 ? -3.441 5.144 -15.331 1.00 75.19 214 GLU A CA 1
ATOM 1834 C C . GLU A 1 214 ? -2.649 3.893 -15.763 1.00 75.19 214 GLU A C 1
ATOM 1836 O O . GLU A 1 214 ? -2.021 3.258 -14.931 1.00 75.19 214 GLU A O 1
ATOM 1841 N N . SER A 1 215 ? -2.624 3.513 -17.034 1.00 80.88 215 SER A N 1
ATOM 1842 C CA . SER A 1 215 ? -1.961 2.281 -17.493 1.00 80.88 215 SER A CA 1
ATOM 1843 C C . SER A 1 215 ? -0.783 2.524 -18.434 1.00 80.88 215 SER A C 1
ATOM 1845 O O . SER A 1 215 ? 0.010 1.611 -18.651 1.00 80.88 215 SER A O 1
ATOM 1847 N N . GLU A 1 216 ? -0.611 3.746 -18.947 1.00 84.12 216 GLU A N 1
ATOM 1848 C CA . GLU A 1 216 ? 0.494 4.122 -19.844 1.00 84.12 216 GLU A CA 1
ATOM 1849 C C . GLU A 1 216 ? 1.887 3.892 -19.238 1.00 84.12 216 GLU A C 1
ATOM 1851 O O . GLU A 1 216 ? 2.820 3.555 -19.959 1.00 84.12 216 GLU A O 1
ATOM 1856 N N . ILE A 1 217 ? 2.000 3.950 -17.906 1.00 84.81 217 ILE A N 1
ATOM 1857 C CA . ILE A 1 217 ? 3.246 3.715 -17.163 1.00 84.81 217 ILE A CA 1
ATOM 1858 C C . ILE A 1 217 ? 3.782 2.281 -17.252 1.00 84.81 217 ILE A C 1
ATOM 1860 O O . ILE A 1 217 ? 4.928 2.047 -16.885 1.00 84.81 217 ILE A O 1
ATOM 1864 N N . LEU A 1 218 ? 2.979 1.297 -17.664 1.00 88.88 218 LEU A N 1
ATOM 1865 C CA . LEU A 1 218 ? 3.364 -0.117 -17.608 1.00 88.88 218 LEU A CA 1
ATOM 1866 C C . LEU A 1 218 ? 4.608 -0.397 -18.462 1.00 88.88 218 LEU A C 1
ATOM 1868 O O . LEU A 1 218 ? 4.649 -0.110 -19.652 1.00 88.88 218 LEU A O 1
ATOM 1872 N N . GLY A 1 219 ? 5.649 -0.979 -17.870 1.00 89.44 219 GLY A N 1
ATOM 1873 C CA . GLY A 1 219 ? 6.914 -1.231 -18.570 1.00 89.44 219 GLY A CA 1
ATOM 1874 C C . GLY A 1 219 ? 7.746 0.013 -18.909 1.00 89.44 219 GLY A C 1
ATOM 1875 O O . GLY A 1 219 ? 8.822 -0.149 -19.481 1.00 89.44 219 GLY A O 1
ATOM 1876 N N . GLU A 1 220 ? 7.294 1.224 -18.566 1.00 89.50 220 GLU A N 1
ATOM 1877 C CA . GLU A 1 220 ? 8.074 2.445 -18.783 1.00 89.50 220 GLU A CA 1
ATOM 1878 C C . GLU A 1 220 ? 9.265 2.531 -17.825 1.00 89.50 220 GLU A C 1
ATOM 1880 O O . GLU A 1 220 ? 9.223 2.040 -16.689 1.00 89.50 220 GLU A O 1
ATOM 1885 N N . GLU A 1 221 ? 10.339 3.168 -18.294 1.00 90.25 221 GLU A N 1
ATOM 1886 C CA . GLU A 1 221 ? 11.599 3.317 -17.568 1.00 90.25 221 GLU A CA 1
ATOM 1887 C C . GLU A 1 221 ? 11.731 4.721 -16.968 1.00 90.25 221 GLU A C 1
ATOM 1889 O O . GLU A 1 221 ? 11.516 5.745 -17.619 1.00 90.25 221 GLU A O 1
ATOM 1894 N N . PHE A 1 222 ? 12.132 4.758 -15.702 1.00 87.56 222 PHE A N 1
ATOM 1895 C CA . PHE A 1 222 ? 12.324 5.974 -14.933 1.00 87.56 222 PHE A CA 1
ATOM 1896 C C . PHE A 1 222 ? 13.778 6.087 -14.501 1.00 87.56 222 PHE A C 1
ATOM 1898 O O . PHE A 1 222 ? 14.371 5.142 -13.970 1.00 87.56 222 PHE A O 1
ATOM 1905 N N . ASN A 1 223 ? 14.332 7.282 -14.675 1.00 87.50 223 ASN A N 1
ATOM 1906 C CA . ASN A 1 223 ? 15.603 7.661 -14.095 1.00 87.50 223 ASN A CA 1
ATOM 1907 C C . ASN A 1 223 ? 15.367 8.143 -12.662 1.00 87.50 223 ASN A C 1
ATOM 1909 O O . ASN A 1 223 ? 14.618 9.089 -12.401 1.00 87.50 223 ASN A O 1
ATOM 1913 N N . ILE A 1 224 ? 16.015 7.475 -11.722 1.00 86.44 224 ILE A N 1
ATOM 1914 C CA . ILE A 1 224 ? 15.982 7.825 -10.315 1.00 86.44 224 ILE A CA 1
ATOM 1915 C C . ILE A 1 224 ? 17.185 8.713 -10.033 1.00 86.44 224 ILE A C 1
ATOM 1917 O O . ILE A 1 224 ? 18.326 8.313 -10.248 1.00 86.44 224 ILE A O 1
ATOM 1921 N N . LYS A 1 225 ? 16.925 9.920 -9.534 1.00 83.94 225 LYS A N 1
ATOM 1922 C CA . LYS A 1 225 ? 17.952 10.910 -9.215 1.00 83.94 225 LYS A CA 1
ATOM 1923 C C . LYS A 1 225 ? 17.967 11.208 -7.723 1.00 83.94 225 LYS A C 1
ATOM 1925 O O . LYS A 1 225 ? 16.925 11.407 -7.091 1.00 83.94 225 LYS A O 1
ATOM 1930 N N . TYR A 1 226 ? 19.169 11.295 -7.170 1.00 81.25 226 TYR A N 1
ATOM 1931 C CA . TYR A 1 226 ? 19.426 11.786 -5.826 1.00 81.25 226 TYR A CA 1
ATOM 1932 C C . TYR A 1 226 ? 20.413 12.954 -5.895 1.00 81.25 226 TYR A C 1
ATOM 1934 O O . TYR A 1 226 ? 21.571 12.779 -6.277 1.00 81.25 226 TYR A O 1
ATOM 1942 N N . ARG A 1 227 ? 19.958 14.157 -5.515 1.00 78.44 227 ARG A N 1
ATOM 1943 C CA . ARG A 1 227 ? 20.692 15.416 -5.753 1.00 78.44 227 ARG A CA 1
ATOM 1944 C C . ARG A 1 227 ? 21.050 15.536 -7.246 1.00 78.44 227 ARG A C 1
ATOM 1946 O O . ARG A 1 227 ? 20.156 15.405 -8.078 1.00 78.44 227 ARG A O 1
ATOM 1953 N N . ASN A 1 228 ? 22.329 15.723 -7.568 1.00 75.88 228 ASN A N 1
ATOM 1954 C CA . ASN A 1 228 ? 22.841 15.792 -8.939 1.00 75.88 228 ASN A CA 1
ATOM 1955 C C . ASN A 1 228 ? 23.305 14.422 -9.470 1.00 75.88 228 ASN A C 1
ATOM 1957 O O . ASN A 1 228 ? 23.775 14.329 -10.597 1.00 75.88 228 ASN A O 1
ATOM 1961 N N . ASN A 1 229 ? 23.187 13.353 -8.671 1.00 75.56 229 ASN A N 1
ATOM 1962 C CA . ASN A 1 229 ? 23.605 12.011 -9.060 1.00 75.56 229 ASN A CA 1
ATOM 1963 C C . ASN A 1 229 ? 22.408 11.223 -9.617 1.00 75.56 229 ASN A C 1
ATOM 1965 O O . ASN A 1 229 ? 21.414 11.004 -8.921 1.00 75.56 229 ASN A O 1
ATOM 1969 N N . GLY A 1 230 ? 22.493 10.817 -10.883 1.00 76.38 230 GLY A N 1
ATOM 1970 C CA . GLY A 1 230 ? 21.461 10.056 -11.590 1.00 76.38 230 GLY A CA 1
ATOM 1971 C C . GLY A 1 230 ? 21.930 8.662 -12.004 1.00 76.38 230 GLY A C 1
ATOM 1972 O O . GLY A 1 230 ? 22.832 8.077 -11.399 1.00 76.38 230 GLY A O 1
ATOM 1973 N N . GLY A 1 231 ? 21.287 8.105 -13.027 1.00 80.25 231 GLY A N 1
ATOM 1974 C CA . GLY A 1 231 ? 21.749 6.898 -13.715 1.00 80.25 231 GLY A CA 1
ATOM 1975 C C . GLY A 1 231 ? 21.225 5.585 -13.138 1.00 80.25 231 GLY A C 1
ATOM 1976 O O . GLY A 1 231 ? 21.522 4.530 -13.691 1.00 80.25 231 GLY A O 1
ATOM 1977 N N . LEU A 1 232 ? 20.430 5.614 -12.063 1.00 86.88 232 LEU A N 1
ATOM 1978 C CA . LEU A 1 232 ? 19.675 4.435 -11.654 1.00 86.88 232 LEU A CA 1
ATOM 1979 C C . LEU A 1 232 ? 18.385 4.364 -12.459 1.00 86.88 232 LEU A C 1
ATOM 1981 O O . LEU A 1 232 ? 17.477 5.163 -12.258 1.00 86.88 232 LEU A O 1
ATOM 1985 N N . LYS A 1 233 ? 18.298 3.368 -13.330 1.00 89.94 233 LYS A N 1
ATOM 1986 C CA . LYS A 1 233 ? 17.112 3.099 -14.136 1.00 89.94 233 LYS A CA 1
ATOM 1987 C C . LYS A 1 233 ? 16.276 2.018 -13.469 1.00 89.94 233 LYS A C 1
ATOM 1989 O O . LYS A 1 233 ? 16.793 0.944 -13.165 1.00 89.94 233 LYS A O 1
ATOM 1994 N N . LEU A 1 234 ? 15.008 2.318 -13.213 1.00 89.75 234 LEU A N 1
ATOM 1995 C CA . LEU A 1 234 ? 14.020 1.360 -12.717 1.00 89.75 234 LEU A CA 1
ATOM 1996 C C . LEU A 1 234 ? 12.801 1.395 -13.626 1.00 89.75 234 LEU A C 1
ATOM 1998 O O . LEU A 1 234 ? 12.420 2.460 -14.105 1.00 89.75 234 LEU A O 1
ATOM 2002 N N . LYS A 1 235 ? 12.166 0.245 -13.827 1.00 91.00 235 LYS A N 1
ATOM 2003 C CA . LYS A 1 235 ? 10.990 0.137 -14.690 1.00 91.00 235 LYS A CA 1
ATOM 2004 C C . LYS A 1 235 ? 9.721 -0.102 -13.903 1.00 91.00 235 LYS A C 1
ATOM 2006 O O . LYS A 1 235 ? 9.741 -0.634 -12.796 1.00 91.00 235 LYS A O 1
ATOM 2011 N N . TYR A 1 236 ? 8.588 0.246 -14.474 1.00 89.81 236 TYR A N 1
ATOM 2012 C CA . TYR A 1 236 ? 7.336 -0.340 -14.020 1.00 89.81 236 TYR A CA 1
ATOM 2013 C C . TYR A 1 236 ? 7.200 -1.770 -14.520 1.00 89.81 236 TYR A C 1
ATOM 2015 O O . TYR A 1 236 ? 7.760 -2.148 -15.546 1.00 89.81 236 TYR A O 1
ATOM 2023 N N . LEU A 1 237 ? 6.428 -2.574 -13.795 1.00 91.31 237 LEU A N 1
ATOM 2024 C CA . LEU A 1 237 ? 6.042 -3.888 -14.295 1.00 91.31 237 LEU A CA 1
ATOM 2025 C C . LEU A 1 237 ? 5.232 -3.733 -15.584 1.00 91.31 237 LEU A C 1
ATOM 2027 O O . LEU A 1 237 ? 4.465 -2.781 -15.729 1.00 91.31 237 LEU A O 1
ATOM 2031 N N . LYS A 1 238 ? 5.370 -4.699 -16.494 1.00 93.31 238 LYS A N 1
ATOM 2032 C CA . LYS A 1 238 ? 4.520 -4.793 -17.690 1.00 93.31 238 LYS A CA 1
ATOM 2033 C C . LYS A 1 238 ? 3.088 -5.188 -17.342 1.00 93.31 238 LYS A C 1
ATOM 2035 O O . LYS A 1 238 ? 2.165 -4.781 -18.030 1.00 93.31 238 LYS A O 1
ATOM 2040 N N . THR A 1 239 ? 2.910 -5.958 -16.270 1.00 94.69 239 THR A N 1
ATOM 2041 C CA . THR A 1 239 ? 1.608 -6.431 -15.792 1.00 94.69 239 THR A CA 1
ATOM 2042 C C . THR A 1 239 ? 1.568 -6.454 -14.267 1.00 94.69 239 THR A C 1
ATOM 2044 O O . THR A 1 239 ? 2.582 -6.739 -13.627 1.00 94.69 239 THR A O 1
ATOM 2047 N N . PHE A 1 240 ? 0.398 -6.236 -13.671 1.00 94.94 240 PHE A N 1
ATOM 2048 C CA . PHE A 1 240 ? 0.182 -6.389 -12.233 1.00 94.94 240 PHE A CA 1
ATOM 2049 C C . PHE A 1 240 ? -1.265 -6.789 -11.927 1.00 94.94 240 PHE A C 1
ATOM 2051 O O . PHE A 1 240 ? -2.204 -6.163 -12.412 1.00 94.94 240 PHE A O 1
ATOM 2058 N N . ASP A 1 241 ? -1.455 -7.815 -11.096 1.00 96.00 241 ASP A N 1
ATOM 2059 C CA . ASP A 1 241 ? -2.785 -8.260 -10.672 1.00 96.00 241 ASP A CA 1
ATOM 2060 C C . ASP A 1 241 ? -3.111 -7.699 -9.277 1.00 96.00 241 ASP A C 1
ATOM 2062 O O . ASP A 1 241 ? -2.636 -8.200 -8.251 1.00 96.00 241 ASP A O 1
ATOM 2066 N N . TYR A 1 242 ? -3.928 -6.641 -9.241 1.00 94.69 242 TYR A N 1
ATOM 2067 C CA . TYR A 1 242 ? -4.352 -6.008 -7.990 1.00 94.69 242 TYR A CA 1
ATOM 2068 C C . TYR A 1 242 ? -5.214 -6.917 -7.113 1.00 94.69 242 TYR A C 1
ATOM 2070 O O . TYR A 1 242 ? -5.102 -6.827 -5.891 1.00 94.69 242 TYR A O 1
ATOM 2078 N N . ASP A 1 243 ? -6.041 -7.796 -7.687 1.00 94.25 243 ASP A N 1
ATOM 2079 C CA . ASP A 1 243 ? -6.856 -8.712 -6.882 1.00 94.25 243 ASP A CA 1
ATOM 2080 C C . ASP A 1 243 ? -5.956 -9.725 -6.186 1.00 94.25 243 ASP A C 1
ATOM 2082 O O . ASP A 1 243 ? -6.092 -9.957 -4.984 1.00 94.25 243 ASP A O 1
ATOM 2086 N N . ASN A 1 244 ? -4.996 -10.291 -6.922 1.00 96.06 244 ASN A N 1
ATOM 2087 C CA . ASN A 1 244 ? -4.029 -11.221 -6.358 1.00 96.06 244 ASN A CA 1
ATOM 2088 C C . ASN A 1 244 ? -3.207 -10.560 -5.244 1.00 96.06 244 ASN A C 1
ATOM 2090 O O . ASN A 1 244 ? -3.035 -11.150 -4.177 1.00 96.06 244 ASN A O 1
ATOM 2094 N N . PHE A 1 245 ? -2.751 -9.322 -5.458 1.00 96.56 245 PHE A N 1
ATOM 2095 C CA . PHE A 1 245 ? -2.026 -8.557 -4.447 1.00 96.56 245 PHE A CA 1
ATOM 2096 C C . PHE A 1 245 ? -2.871 -8.268 -3.196 1.00 96.56 245 PHE A C 1
ATOM 2098 O O . PHE A 1 245 ? -2.402 -8.493 -2.080 1.00 96.56 245 PHE A O 1
ATOM 2105 N N . LEU A 1 246 ? -4.110 -7.789 -3.349 1.00 95.94 246 LEU A N 1
ATOM 2106 C CA . LEU A 1 246 ? -4.973 -7.465 -2.209 1.00 95.94 246 LEU A CA 1
ATOM 2107 C C . LEU A 1 246 ? -5.357 -8.722 -1.420 1.00 95.94 246 LEU A C 1
ATOM 2109 O O . LEU A 1 246 ? -5.240 -8.725 -0.194 1.00 95.94 246 LEU A O 1
ATOM 2113 N N . LYS A 1 247 ? -5.710 -9.820 -2.106 1.00 95.88 247 LYS A N 1
ATOM 2114 C CA . LYS A 1 247 ? -5.957 -11.122 -1.464 1.00 95.88 247 LYS A CA 1
ATOM 2115 C C . LYS A 1 247 ? -4.717 -11.618 -0.725 1.00 95.88 247 LYS A C 1
ATOM 2117 O O . LYS A 1 247 ? -4.827 -12.083 0.408 1.00 95.88 247 LYS A O 1
ATOM 2122 N N . PHE A 1 248 ? -3.533 -11.477 -1.324 1.00 96.38 248 PHE A N 1
ATOM 2123 C CA . PHE A 1 248 ? -2.272 -11.789 -0.656 1.00 96.38 248 PHE A CA 1
ATOM 2124 C C . PHE A 1 248 ? -2.085 -10.946 0.608 1.00 96.38 248 PHE A C 1
ATOM 2126 O O . PHE A 1 248 ? -1.822 -11.513 1.663 1.00 96.38 248 PHE A O 1
ATOM 2133 N N . ALA A 1 249 ? -2.248 -9.623 0.542 1.00 95.88 249 ALA A N 1
ATOM 2134 C CA . ALA A 1 249 ? -2.047 -8.734 1.686 1.00 95.88 249 ALA A CA 1
ATOM 2135 C C . ALA A 1 249 ? -2.985 -9.077 2.856 1.00 95.88 249 ALA A C 1
ATOM 2137 O O . ALA A 1 249 ? -2.534 -9.221 3.994 1.00 95.88 249 ALA A O 1
ATOM 2138 N N . ILE A 1 250 ? -4.274 -9.280 2.570 1.00 95.94 250 ILE A N 1
ATOM 2139 C CA . ILE A 1 250 ? -5.284 -9.603 3.586 1.00 95.94 250 ILE A CA 1
ATOM 2140 C C . ILE A 1 250 ? -5.011 -10.977 4.218 1.00 95.94 250 ILE A C 1
ATOM 2142 O O . ILE A 1 250 ? -5.038 -11.105 5.444 1.00 95.94 250 ILE A O 1
ATOM 2146 N N . ASN A 1 251 ? -4.698 -11.997 3.410 1.00 95.06 251 ASN A N 1
ATOM 2147 C CA . ASN A 1 251 ? -4.419 -13.346 3.915 1.00 95.06 251 ASN A CA 1
ATOM 2148 C C . ASN A 1 251 ? -3.085 -13.437 4.667 1.00 95.06 251 ASN A C 1
ATOM 2150 O O . ASN A 1 251 ? -2.988 -14.166 5.654 1.00 95.06 251 ASN A O 1
ATOM 2154 N N . THR A 1 252 ? -2.075 -12.682 4.230 1.00 93.25 252 THR A N 1
ATOM 2155 C CA . THR A 1 252 ? -0.732 -12.686 4.829 1.00 93.25 252 THR A CA 1
ATOM 2156 C C . THR A 1 252 ? -0.714 -12.013 6.195 1.00 93.25 252 THR A C 1
ATOM 2158 O O . THR A 1 252 ? 0.088 -12.395 7.047 1.00 93.25 252 THR A O 1
ATOM 2161 N N . TYR A 1 253 ? -1.577 -11.017 6.434 1.00 94.25 253 TYR A N 1
ATOM 2162 C CA . TYR A 1 253 ? -1.603 -10.333 7.721 1.00 94.25 253 TYR A CA 1
ATOM 2163 C C . TYR A 1 253 ? -1.779 -11.322 8.874 1.00 94.25 253 TYR A C 1
ATOM 2165 O O . TYR A 1 253 ? -2.693 -12.140 8.885 1.00 94.25 253 TYR A O 1
ATOM 2173 N N . ASN A 1 254 ? -0.947 -11.209 9.899 1.00 88.62 254 ASN A N 1
ATOM 2174 C CA . ASN A 1 254 ? -1.167 -11.843 11.188 1.00 88.62 254 ASN A CA 1
ATOM 2175 C C . ASN A 1 254 ? -0.613 -10.927 12.287 1.00 88.62 254 ASN A C 1
ATOM 2177 O O . ASN A 1 254 ? 0.196 -10.037 12.019 1.00 88.62 254 ASN A O 1
ATOM 2181 N N . LYS A 1 255 ? -1.020 -11.147 13.541 1.00 86.75 255 LYS A N 1
ATOM 2182 C CA . LYS A 1 255 ? -0.548 -10.324 14.670 1.00 86.75 255 LYS A CA 1
ATOM 2183 C C . LYS A 1 255 ? 0.973 -10.384 14.853 1.00 86.75 255 LYS A C 1
ATOM 2185 O O . LYS A 1 255 ? 1.561 -9.438 15.366 1.00 86.75 255 LYS A O 1
ATOM 2190 N N . GLN A 1 256 ? 1.612 -11.471 14.416 1.00 82.50 256 GLN A N 1
ATOM 2191 C CA . GLN A 1 256 ? 3.064 -11.665 14.492 1.00 82.50 256 GLN A CA 1
ATOM 2192 C C . GLN A 1 256 ? 3.835 -10.809 13.473 1.00 82.50 256 GLN A C 1
ATOM 2194 O O . GLN A 1 256 ? 5.041 -10.637 13.617 1.00 82.50 256 GLN A O 1
ATOM 2199 N N . TRP A 1 257 ? 3.151 -10.209 12.491 1.00 82.81 257 TRP A N 1
ATOM 2200 C CA . TRP A 1 257 ? 3.731 -9.250 11.548 1.00 82.81 257 TRP A CA 1
ATOM 2201 C C . TRP A 1 257 ? 4.204 -7.953 12.221 1.00 82.81 257 TRP A C 1
ATOM 2203 O O . TRP A 1 257 ? 4.986 -7.190 11.651 1.00 82.81 257 TRP A O 1
ATOM 2213 N N . VAL A 1 258 ? 3.721 -7.703 13.441 1.00 84.50 258 VAL A N 1
ATOM 2214 C CA . VAL A 1 258 ? 4.119 -6.590 14.298 1.00 84.50 258 VAL A CA 1
ATOM 2215 C C . VAL A 1 258 ? 4.728 -7.158 15.577 1.00 84.50 258 VAL A C 1
ATOM 2217 O O . VAL A 1 258 ? 4.162 -8.059 16.195 1.00 84.50 258 VAL A O 1
ATOM 2220 N N . GLU A 1 259 ? 5.873 -6.622 16.003 1.00 81.88 259 GLU A N 1
ATOM 2221 C CA . GLU A 1 259 ? 6.529 -7.062 17.239 1.00 81.88 259 GLU A CA 1
ATOM 2222 C C . GLU A 1 259 ? 5.597 -6.915 18.456 1.00 81.88 259 GLU A C 1
ATOM 2224 O O . GLU A 1 259 ? 4.946 -5.882 18.624 1.00 81.88 259 GLU A O 1
ATOM 2229 N N . LYS A 1 260 ? 5.603 -7.911 19.357 1.00 86.44 260 LYS A N 1
ATOM 2230 C CA . LYS A 1 260 ? 4.733 -7.962 20.553 1.00 86.44 260 LYS A CA 1
ATOM 2231 C C . LYS A 1 260 ? 4.753 -6.677 21.391 1.00 86.44 260 LYS A C 1
ATOM 2233 O O . LYS A 1 260 ? 3.715 -6.257 21.890 1.00 86.44 260 LYS A O 1
ATOM 2238 N N . LYS A 1 261 ? 5.905 -6.000 21.489 1.00 86.94 261 LYS A N 1
ATOM 2239 C CA . LYS A 1 261 ? 6.065 -4.732 22.233 1.00 86.94 261 LYS A CA 1
ATOM 2240 C C . LYS A 1 261 ? 5.175 -3.586 21.726 1.00 86.94 261 LYS A C 1
ATOM 2242 O O . LYS A 1 261 ? 5.011 -2.587 22.416 1.00 86.94 261 LYS A O 1
ATOM 2247 N N . PHE A 1 262 ? 4.639 -3.710 20.513 1.00 89.12 262 PHE A N 1
ATOM 2248 C CA . PHE A 1 262 ? 3.744 -2.734 19.903 1.00 89.12 262 PHE A CA 1
ATOM 2249 C C . PHE A 1 262 ? 2.266 -3.141 19.973 1.00 89.12 262 PHE A C 1
ATOM 2251 O O . PHE A 1 262 ? 1.418 -2.353 19.568 1.00 89.12 262 PHE A O 1
ATOM 2258 N N . HIS A 1 263 ? 1.926 -4.333 20.483 1.00 91.25 263 HIS A N 1
ATOM 2259 C CA . HIS A 1 263 ? 0.543 -4.836 20.477 1.00 91.25 263 HIS A CA 1
ATOM 2260 C C . HIS A 1 263 ? -0.404 -4.030 21.376 1.00 91.25 263 HIS A C 1
ATOM 2262 O O . HIS A 1 263 ? -1.611 -4.009 21.156 1.00 91.25 263 HIS A O 1
ATOM 2268 N N . ASN A 1 264 ? 0.132 -3.311 22.362 1.00 89.31 264 ASN A N 1
ATOM 2269 C CA . ASN A 1 264 ? -0.647 -2.399 23.199 1.00 89.31 264 ASN A CA 1
ATOM 2270 C C . ASN A 1 264 ? -0.857 -1.009 22.567 1.00 89.31 264 ASN A C 1
ATOM 2272 O O . ASN A 1 264 ? -1.633 -0.220 23.102 1.00 89.31 264 ASN A O 1
ATOM 2276 N N . LYS A 1 265 ? -0.193 -0.693 21.445 1.00 90.62 265 LYS A N 1
ATOM 2277 C CA . LYS A 1 265 ? -0.304 0.610 20.776 1.00 90.62 265 LYS A CA 1
ATOM 2278 C C . LYS A 1 265 ? -1.617 0.720 20.006 1.00 90.62 265 LYS A C 1
ATOM 2280 O O . LYS A 1 265 ? -2.064 -0.236 19.374 1.00 90.62 265 LYS A O 1
ATOM 2285 N N . ASN A 1 266 ? -2.205 1.914 20.004 1.00 90.12 266 ASN A N 1
ATOM 2286 C CA . ASN A 1 266 ? -3.485 2.172 19.337 1.00 90.12 266 ASN A CA 1
ATOM 2287 C C . ASN A 1 266 ? -3.408 1.917 17.828 1.00 90.12 266 ASN A C 1
ATOM 2289 O O . ASN A 1 266 ? -4.331 1.349 17.257 1.00 90.12 266 ASN A O 1
ATOM 2293 N N . GLU A 1 267 ? -2.284 2.249 17.192 1.00 91.25 267 GLU A N 1
ATOM 2294 C CA . GLU A 1 267 ? -2.051 1.972 15.774 1.00 91.25 267 GLU A CA 1
ATOM 2295 C C . GLU A 1 267 ? -2.119 0.478 15.457 1.00 91.25 267 GLU A C 1
ATOM 2297 O O . GLU A 1 267 ? -2.699 0.091 14.446 1.00 91.25 267 GLU A O 1
ATOM 2302 N N . PHE A 1 268 ? -1.564 -0.372 16.329 1.00 93.69 268 PHE A N 1
ATOM 2303 C CA . PHE A 1 268 ? -1.659 -1.816 16.149 1.00 93.69 268 PHE A CA 1
ATOM 2304 C C . PHE A 1 268 ? -3.109 -2.283 16.262 1.00 93.69 268 PHE A C 1
ATOM 2306 O O . PHE A 1 268 ? -3.573 -2.991 15.375 1.00 93.69 268 PHE A O 1
ATOM 2313 N N . LYS A 1 269 ? -3.832 -1.851 17.303 1.00 93.31 269 LYS A N 1
ATOM 2314 C CA . LYS A 1 269 ? -5.242 -2.220 17.509 1.00 93.31 269 LYS A CA 1
ATOM 2315 C C . LYS A 1 269 ? -6.118 -1.814 16.319 1.00 93.31 269 LYS A C 1
ATOM 2317 O O . LYS A 1 269 ? -6.950 -2.600 15.883 1.00 93.31 269 LYS A O 1
ATOM 2322 N N . ILE A 1 270 ? -5.888 -0.622 15.760 1.00 93.56 270 ILE A N 1
ATOM 2323 C CA . ILE A 1 270 ? -6.577 -0.131 14.556 1.00 93.56 270 ILE A CA 1
ATOM 2324 C C . ILE A 1 270 ? -6.309 -1.049 13.363 1.00 93.56 270 ILE A C 1
ATOM 2326 O O . ILE A 1 270 ? -7.242 -1.489 12.698 1.00 93.56 270 ILE A O 1
ATOM 2330 N N . ILE A 1 271 ? -5.038 -1.348 13.087 1.00 95.06 271 ILE A N 1
ATOM 2331 C CA . ILE A 1 271 ? -4.654 -2.192 11.951 1.00 95.06 271 ILE A CA 1
ATOM 2332 C C . ILE A 1 271 ? -5.205 -3.613 12.121 1.00 95.06 271 ILE A C 1
ATOM 2334 O O . ILE A 1 271 ? -5.753 -4.165 11.170 1.00 95.06 271 ILE A O 1
ATOM 2338 N N . ASP A 1 272 ? -5.102 -4.183 13.323 1.00 95.69 272 ASP A N 1
ATOM 2339 C CA . ASP A 1 272 ? -5.624 -5.514 13.648 1.00 95.69 272 ASP A CA 1
ATOM 2340 C C . ASP A 1 272 ? -7.141 -5.585 13.455 1.00 95.69 272 ASP A C 1
ATOM 2342 O O . ASP A 1 272 ? -7.641 -6.518 12.826 1.00 95.69 272 ASP A O 1
ATOM 2346 N N . ALA A 1 273 ? -7.873 -4.560 13.902 1.00 95.50 273 ALA A N 1
ATOM 2347 C CA . ALA A 1 273 ? -9.314 -4.463 13.701 1.00 95.50 273 ALA A CA 1
ATOM 2348 C C . ALA A 1 273 ? -9.689 -4.379 12.213 1.00 95.50 273 ALA A C 1
ATOM 2350 O O . ALA A 1 273 ? -10.610 -5.073 11.782 1.00 95.50 273 ALA A O 1
ATOM 2351 N N . ILE A 1 274 ? -8.969 -3.580 11.415 1.00 96.88 274 ILE A N 1
ATOM 2352 C CA . ILE A 1 274 ? -9.209 -3.473 9.967 1.00 96.88 274 ILE A CA 1
ATOM 2353 C C . ILE A 1 274 ? -8.984 -4.827 9.295 1.00 96.88 274 ILE A C 1
ATOM 2355 O O . ILE A 1 274 ? -9.891 -5.355 8.660 1.00 96.88 274 ILE A O 1
ATOM 2359 N N . TYR A 1 275 ? -7.808 -5.438 9.458 1.00 97.06 275 TYR A N 1
ATOM 2360 C CA . TYR A 1 275 ? -7.512 -6.703 8.783 1.00 97.06 275 TYR A CA 1
ATOM 2361 C C . TYR A 1 275 ? -8.381 -7.866 9.271 1.00 97.06 275 TYR A C 1
ATOM 2363 O O . TYR A 1 275 ? -8.663 -8.772 8.488 1.00 97.06 275 TYR A O 1
ATOM 2371 N N . SER A 1 276 ? -8.846 -7.843 10.522 1.00 95.81 276 SER A N 1
ATOM 2372 C CA . SER A 1 276 ? -9.821 -8.822 11.014 1.00 95.81 276 SER A CA 1
ATOM 2373 C C . SER A 1 276 ? -11.138 -8.740 10.237 1.00 95.81 276 SER A C 1
ATOM 2375 O O . SER A 1 276 ? -11.638 -9.768 9.788 1.00 95.81 276 SER A O 1
ATOM 2377 N N . GLN A 1 277 ? -11.650 -7.529 9.986 1.00 96.75 277 GLN A N 1
ATOM 2378 C CA . GLN A 1 277 ? -12.853 -7.326 9.167 1.00 96.75 277 GLN A CA 1
ATOM 2379 C C . GLN A 1 277 ? -12.649 -7.782 7.714 1.00 96.75 277 GLN A C 1
ATOM 2381 O O . GLN A 1 277 ? -13.521 -8.438 7.145 1.00 96.75 277 GLN A O 1
ATOM 2386 N N . LEU A 1 278 ? -11.485 -7.483 7.127 1.00 96.81 278 LEU A N 1
ATOM 2387 C CA . LEU A 1 278 ? -11.161 -7.868 5.747 1.00 96.81 278 LEU A CA 1
ATOM 2388 C C . LEU A 1 278 ? -11.037 -9.382 5.572 1.00 96.81 278 LEU A C 1
ATOM 2390 O O . LEU A 1 278 ? -11.480 -9.938 4.570 1.00 96.81 278 LEU A O 1
ATOM 2394 N N . LYS A 1 279 ? -10.463 -10.072 6.559 1.00 95.44 279 LYS A N 1
ATOM 2395 C CA . LYS A 1 279 ? -10.380 -11.535 6.542 1.00 95.44 279 LYS A CA 1
ATOM 2396 C C . LYS A 1 279 ? -11.748 -12.195 6.622 1.00 95.44 279 LYS A C 1
ATOM 2398 O O . LYS A 1 279 ? -11.949 -13.211 5.967 1.00 95.44 279 LYS A O 1
ATOM 2403 N N . THR A 1 280 ? -12.670 -11.641 7.408 1.00 95.19 280 THR A N 1
ATOM 2404 C CA . THR A 1 280 ? -14.049 -12.140 7.465 1.00 95.19 280 THR A CA 1
ATOM 2405 C C . THR A 1 280 ? -14.728 -12.024 6.102 1.00 95.19 280 THR A C 1
ATOM 2407 O O . THR A 1 280 ? -15.341 -12.987 5.658 1.00 95.19 280 THR A O 1
ATOM 2410 N N . GLN A 1 281 ? -14.539 -10.908 5.390 1.00 93.56 281 GLN A N 1
ATOM 2411 C CA . GLN A 1 281 ? -15.066 -10.737 4.029 1.00 93.56 281 GLN A CA 1
ATOM 2412 C C . GLN A 1 281 ? -14.519 -11.795 3.060 1.00 93.56 281 GLN A C 1
ATOM 2414 O O . GLN A 1 281 ? -15.302 -12.471 2.407 1.00 93.56 281 GLN A O 1
ATOM 2419 N N . LEU A 1 282 ? -13.200 -12.033 3.044 1.00 90.50 282 LEU A N 1
ATOM 2420 C CA . LEU A 1 282 ? -12.602 -13.059 2.175 1.00 90.50 282 LEU A CA 1
ATOM 2421 C C . LEU A 1 282 ? -13.055 -14.493 2.476 1.00 90.50 282 LEU A C 1
ATOM 2423 O O . LEU A 1 282 ? -12.994 -15.345 1.592 1.00 90.50 282 LEU A O 1
ATOM 2427 N N . LYS A 1 283 ? -13.450 -14.795 3.718 1.00 88.56 283 LYS A N 1
ATOM 2428 C CA . LYS A 1 283 ? -13.991 -16.116 4.070 1.00 88.56 283 LYS A CA 1
ATOM 2429 C C . LYS A 1 283 ? -15.399 -16.322 3.523 1.00 88.56 283 LYS A C 1
ATOM 2431 O O . LYS A 1 283 ? -15.716 -17.443 3.161 1.00 88.56 283 LYS A O 1
ATOM 2436 N N . ASN A 1 284 ? -16.193 -15.257 3.453 1.00 82.00 284 ASN A N 1
ATOM 2437 C CA . ASN A 1 284 ? -17.580 -15.301 2.995 1.00 82.00 284 ASN A CA 1
ATOM 2438 C C . ASN A 1 284 ? -17.711 -15.284 1.457 1.00 82.00 284 ASN A C 1
ATOM 2440 O O . ASN A 1 284 ? -18.809 -15.452 0.945 1.00 82.00 284 ASN A O 1
ATOM 2444 N N . GLU A 1 285 ? -16.615 -15.052 0.724 1.00 70.25 285 GLU A N 1
ATOM 2445 C CA . GLU A 1 285 ? -16.551 -15.144 -0.747 1.00 70.25 285 GLU A CA 1
ATOM 2446 C C . GLU A 1 285 ? -16.283 -16.573 -1.267 1.00 70.25 285 GLU A C 1
ATOM 2448 O O . GLU A 1 285 ? -16.278 -16.779 -2.481 1.00 70.25 285 GLU A O 1
ATOM 2453 N N . LYS A 1 286 ? -15.986 -17.532 -0.378 1.00 52.12 286 LYS A N 1
ATOM 2454 C CA . LYS A 1 286 ? -15.733 -18.943 -0.712 1.00 52.12 286 LYS A CA 1
ATOM 2455 C C . LYS A 1 286 ? -16.976 -19.786 -0.492 1.00 52.12 286 LYS A C 1
ATOM 2457 O O . LYS A 1 286 ? -17.155 -20.715 -1.304 1.00 52.12 286 LYS A O 1
#

Sequence (286 aa):
LLKNFGTRQSKGFGNFFPVEKYDFLNTQSILPYYFDYDKEKLEYYNQYDKIKSYSLFQVINMFYNTLRSGINHRIYFKSFMWAYAKSKGEHWDKKTIKNRYLSTIQNQEIEKWKNKSKEFRNNPSNFPLGFNDKKNNNAERHLWRDLLGLSSFEKAQANDWKLKKEHIKEEINRFKSPLIFKPFQVGKNKYRVFFGVNPAIKEQFKKGSKKNSESEILGEEFNIKYRNNGGLKLKYLKTFDYDNFLKFAINTYNKQWVEKKFHNKNEFKIIDAIYSQLKTQLKNEK

pLDDT: mean 79.03, std 15.39, range [31.36, 97.06]

Foldseek 3Di:
DPDFDDDLQPARDGDDDDDDVVVVVVLCVFFVDKAKDAQVVQWDQDPVRDTDGQDPVNLVVLLVCLAFPFDDPLWGFHHLLLVVCVVVLAADPVLVVCVVPPVVVLVVVLVVCCVPPPCCVVCVCPDNNSNDGPDPPPDAHAPSNCQQFDNQWDDDDPDRWTKGKAFPVNPQNTEGGQKHWDWDDPDDRMTMIGIDGGPVLQVCQAVLNCDDSNRVQAQTWIWIDTDPDIDDIHGHHSHDHRVVSVVSSLVVDDLVSIDPVSCPPSSSVSNCSSSVSRVVSVVVVD

Radius of gyration: 19.58 Å; chains: 1; bounding box: 55×37×53 Å